Protein AF-A0A2J8J611-F1 (afdb_monomer)

Solvent-accessible surface area (backbone atoms only — not comparable to full-atom values): 15716 Å² total; per-residue (Å²): 138,96,60,72,35,90,84,47,69,46,67,85,49,66,61,42,73,74,18,44,68,50,53,57,66,78,69,62,66,61,62,46,77,41,60,40,97,84,72,41,74,29,91,86,44,71,67,38,53,40,83,78,62,63,63,46,87,79,56,79,92,90,96,75,74,54,65,60,30,52,74,71,78,39,81,65,83,90,67,63,35,33,43,5,37,24,26,71,49,66,72,47,13,46,49,13,20,42,4,12,62,37,46,89,58,24,48,62,42,57,28,30,63,39,39,64,59,42,92,99,46,92,40,6,68,64,32,47,48,50,47,47,54,51,52,47,25,42,52,31,33,28,83,74,31,74,85,34,76,86,64,39,55,72,66,39,47,59,29,59,68,46,56,46,72,34,39,53,48,37,76,74,46,93,53,58,61,39,35,82,53,72,87,52,95,64,51,84,67,84,44,43,40,52,43,85,76,48,58,68,64,60,69,66,58,70,58,84,80,69,66,87,86,43,71,42,69,80,79,78,86,37,66,63,31,48,72,44,84,44,77,57,95,90,34,48,30,38,40,52,47,44,41,94,95,36,43,73,47,70,58,50,64,34,44,53,46,95,89,11,58,77,56,75,84,40,44,35,88

Sequence (269 aa):
YEGYDSTANPTVSNVFSTAAFRFGHATIHPLVRRLDASFQEHPDLPGLWLHQAFFSPWTLLRGGYNEWREFCGLPRLETPADLSTAITSRSVADKILDLYKHPDNVDVWLGGLAENFLPRARTGPLFACLIGKQMKALRDGDWFWWENSHVFTDAQRRELEKHSLSRVICDNTGLTRVPVDAFQVGKFPEDFESCDSIPGVNLEAWRETFPQDDKCGFPESVENGDFVHCEESGRRVLVYSCRHGYELQGREQLTCTQEGWDFQPPLCK

Radius of gyration: 27.31 Å; Cα contacts (8 Å, |Δi|>4): 405; chains: 1; bounding box: 57×52×74 Å

Organism: Pan troglodytes (NCBI:txid9598)

Secondary structure (DSSP, 8-state):
-----TTS--SPPHHHHHTGGGGGGGG--SEE--B-TTSSBPSSSPPEEGGGTTTTTT------THHHHHHTT-PPP-SGGGSBTS-SSHHHHHHHHHHHSSGGGS-HHHHHHHSPPPTT-SS-HHHHHHHHHHHHHHHHT-TT-TTSTTTS-HHHHHHHTT--HHHHHHHHSS-SEEESSTTS---TTTTEEEGGGS----GGGGPPPPPTTSSSPPPPPPTTEEEEEEEETTEEEEEEEEPTT--EES-SEEEEETTEESSPPPEE-

Foldseek 3Di:
DPAADQPFDLDDDPCVVPALVCLVVVVDDQWAADADLQRHGDPVDGIDGVVVVPACCDHDDDDDDQVVCVVVVHHRQDFQCLQQAQAPPVVNVNSGNHYHVHNVSHRNRRNFNRADADVVGPTHPSSCVSVVSNVVSNQNNDNLRPPHPVNADPLQVVLVVLDAVQLVCVVPHPHQWDALHNVDDDDPPPRIDGSVVRDHRDCCSVPDDDPPPALADDADDAVQKDWDWDADPNWIKIAMGGHPPWDWADDRMWIQDSNYTPDHHIHTD

Structure (mmCIF, N/CA/C/O backbone):
data_AF-A0A2J8J611-F1
#
_entry.id   AF-A0A2J8J611-F1
#
loop_
_atom_site.group_PDB
_atom_site.id
_atom_site.type_symbol
_atom_site.label_atom_id
_atom_site.label_alt_id
_atom_site.label_comp_id
_atom_site.label_asym_id
_atom_site.label_entity_id
_atom_site.label_seq_id
_atom_site.pdbx_PDB_ins_code
_atom_site.Cartn_x
_atom_site.Cartn_y
_atom_site.Cartn_z
_atom_site.occupancy
_atom_site.B_iso_or_equiv
_atom_site.auth_seq_id
_atom_site.auth_comp_id
_atom_site.auth_asym_id
_atom_site.auth_atom_id
_atom_site.pdbx_PDB_model_num
ATOM 1 N N . TYR A 1 1 ? 12.256 0.010 11.902 1.00 84.06 1 TYR A N 1
ATOM 2 C CA . TYR A 1 1 ? 11.489 1.247 12.330 1.00 84.06 1 TYR A CA 1
ATOM 3 C C . TYR A 1 1 ? 11.970 1.713 13.710 1.00 84.06 1 TYR A C 1
ATOM 5 O O . TYR A 1 1 ? 11.997 0.944 14.673 1.00 84.06 1 TYR A O 1
ATOM 13 N N . GLU A 1 2 ? 12.530 2.931 13.885 1.00 87.81 2 GLU A N 1
ATOM 14 C CA . GLU A 1 2 ? 13.139 3.424 15.145 1.00 87.81 2 GLU A CA 1
ATOM 15 C C . GLU A 1 2 ? 12.257 4.499 15.781 1.00 87.81 2 GLU A C 1
ATOM 17 O O . GLU A 1 2 ? 12.637 5.092 16.793 1.00 87.81 2 GLU A O 1
ATOM 22 N N . GLY A 1 3 ? 11.010 4.750 15.193 1.00 87.50 3 GLY A N 1
ATOM 23 C CA . GLY A 1 3 ? 10.093 5.725 15.834 1.00 87.50 3 GLY A CA 1
ATOM 24 C C . GLY A 1 3 ? 9.763 6.864 14.860 1.00 87.50 3 GLY A C 1
ATOM 25 O O . GLY A 1 3 ? 10.372 6.996 13.796 1.00 87.50 3 GLY A O 1
ATOM 26 N N . TYR A 1 4 ? 8.647 7.644 15.300 1.00 91.06 4 TYR A N 1
ATOM 27 C CA . TYR A 1 4 ? 8.159 8.749 14.441 1.00 91.06 4 TYR A CA 1
ATOM 28 C C . TYR A 1 4 ? 9.213 9.863 14.376 1.00 91.06 4 TYR A C 1
ATOM 30 O O . TYR A 1 4 ? 9.825 10.225 15.383 1.00 91.06 4 TYR A O 1
ATOM 38 N N . ASP A 1 5 ? 9.445 10.358 13.129 1.00 90.19 5 ASP A N 1
ATOM 39 C CA . ASP A 1 5 ? 10.352 11.505 12.901 1.00 90.19 5 ASP A CA 1
ATOM 40 C C . ASP A 1 5 ? 9.557 12.718 12.390 1.00 90.19 5 ASP A C 1
ATOM 42 O O . ASP A 1 5 ? 9.091 12.744 11.249 1.00 90.19 5 ASP A O 1
ATOM 46 N N . SER A 1 6 ? 9.479 13.750 13.281 1.00 91.00 6 SER A N 1
ATOM 47 C CA . SER A 1 6 ? 8.609 14.900 12.920 1.00 91.00 6 SER A CA 1
ATOM 48 C C . SER A 1 6 ? 9.250 15.751 11.828 1.00 91.00 6 SER A C 1
ATOM 50 O O . SER A 1 6 ? 8.575 16.591 11.228 1.00 91.00 6 SER A O 1
ATOM 52 N N . THR A 1 7 ? 10.528 15.554 11.511 1.00 92.75 7 THR A N 1
ATOM 53 C CA . THR A 1 7 ? 11.193 16.359 10.457 1.00 92.75 7 THR A CA 1
ATOM 54 C C . THR A 1 7 ? 11.085 15.666 9.098 1.00 92.75 7 THR A C 1
ATOM 56 O O . THR A 1 7 ? 11.470 16.245 8.080 1.00 92.75 7 THR A O 1
ATOM 59 N N . ALA A 1 8 ? 10.596 14.443 9.083 1.00 89.62 8 ALA A N 1
ATOM 60 C CA . ALA A 1 8 ? 10.448 13.755 7.780 1.00 89.62 8 ALA A CA 1
ATOM 61 C C . ALA A 1 8 ? 9.287 14.351 6.973 1.00 89.62 8 ALA A C 1
ATOM 63 O O . ALA A 1 8 ? 8.254 14.736 7.525 1.00 89.62 8 ALA A O 1
ATOM 64 N N . ASN A 1 9 ? 9.496 14.561 5.657 1.00 89.25 9 ASN A N 1
ATOM 65 C CA . ASN A 1 9 ? 8.400 15.014 4.770 1.00 89.25 9 ASN A CA 1
ATOM 66 C C . ASN A 1 9 ? 7.684 13.808 4.135 1.00 89.25 9 ASN A C 1
ATOM 68 O O . ASN A 1 9 ? 8.205 13.163 3.224 1.00 89.25 9 ASN A O 1
ATOM 72 N N . PRO A 1 10 ? 6.401 13.596 4.647 1.00 90.56 10 PRO A N 1
ATOM 73 C CA . PRO A 1 10 ? 5.703 12.382 4.181 1.00 90.56 10 PRO A CA 1
ATOM 74 C C . PRO A 1 10 ? 4.907 12.640 2.897 1.00 90.56 10 PRO A C 1
ATOM 76 O O . PRO A 1 10 ? 4.183 11.754 2.437 1.00 90.56 10 PRO A O 1
ATOM 79 N N . THR A 1 11 ? 5.083 13.784 2.361 1.00 92.06 11 THR A N 1
ATOM 80 C CA . THR A 1 11 ? 4.349 14.080 1.113 1.00 92.06 11 THR A CA 1
ATOM 81 C C . THR A 1 11 ? 4.857 13.190 -0.035 1.00 92.06 11 THR A C 1
ATOM 83 O O . THR A 1 11 ? 6.040 12.849 -0.103 1.00 92.06 11 THR A O 1
ATOM 86 N N . VAL A 1 12 ? 3.756 12.695 -0.730 1.00 91.38 12 VAL A N 1
ATOM 87 C CA . VAL A 1 12 ? 4.157 11.857 -1.887 1.00 91.38 12 VAL A CA 1
ATOM 88 C C . VAL A 1 12 ? 4.830 12.743 -2.946 1.00 91.38 12 VAL A C 1
ATOM 90 O O . VAL A 1 12 ? 4.276 13.756 -3.380 1.00 91.38 12 VAL A O 1
ATOM 93 N N . SER A 1 13 ? 6.083 12.244 -3.263 1.00 86.12 13 SER A N 1
ATOM 94 C CA . SER A 1 13 ? 6.797 13.046 -4.278 1.00 86.12 13 SER A CA 1
ATOM 95 C C . SER A 1 13 ? 6.238 12.801 -5.686 1.00 86.12 13 SER A C 1
ATOM 97 O O . SER A 1 13 ? 5.641 11.759 -5.965 1.00 86.12 13 SER A O 1
ATOM 99 N N . ASN A 1 14 ? 6.404 13.770 -6.460 1.00 84.06 14 ASN A N 1
ATOM 100 C CA . ASN A 1 14 ? 5.898 13.659 -7.846 1.00 84.06 14 ASN A CA 1
ATOM 101 C C . ASN A 1 14 ? 6.572 12.500 -8.600 1.00 84.06 14 ASN A C 1
ATOM 103 O O . ASN A 1 14 ? 5.896 11.765 -9.322 1.00 84.06 14 ASN A O 1
ATOM 107 N N . VAL A 1 15 ? 7.813 12.272 -8.371 1.00 70.94 15 VAL A N 1
ATOM 108 C CA . VAL A 1 15 ? 8.538 11.234 -9.137 1.00 70.94 15 VAL A CA 1
ATOM 109 C C . VAL A 1 15 ? 8.095 9.837 -8.675 1.00 70.94 15 VAL A C 1
ATOM 111 O O . VAL A 1 15 ? 8.053 8.907 -9.484 1.00 70.94 15 VAL A O 1
ATOM 114 N N . PHE A 1 16 ? 7.664 9.885 -7.407 1.00 83.56 16 PHE A N 1
ATOM 115 C CA . PHE A 1 16 ? 7.131 8.594 -6.917 1.00 83.56 16 PHE A CA 1
ATOM 116 C C . PHE A 1 16 ? 5.785 8.285 -7.582 1.00 83.56 16 PHE A C 1
ATOM 118 O O . PHE A 1 16 ? 5.588 7.173 -8.077 1.00 83.56 16 PHE A O 1
ATOM 125 N N . SER A 1 17 ? 4.818 9.195 -7.663 1.00 85.31 17 SER A N 1
ATOM 126 C CA . SER A 1 17 ? 3.449 8.907 -8.155 1.00 85.31 17 SER A CA 1
ATOM 127 C C . SER A 1 17 ? 3.420 8.855 -9.683 1.00 85.31 17 SER A C 1
ATOM 129 O O . SER A 1 17 ? 2.608 8.124 -10.254 1.00 85.31 17 SER A O 1
ATOM 131 N N . THR A 1 18 ? 4.342 9.514 -10.370 1.00 75.94 18 THR A N 1
ATOM 132 C CA . THR A 1 18 ? 4.141 9.646 -11.835 1.00 75.94 18 THR A CA 1
ATOM 133 C C . THR A 1 18 ? 5.092 8.696 -12.570 1.00 75.94 18 THR A C 1
ATOM 135 O O . THR A 1 18 ? 4.931 8.474 -13.772 1.00 75.94 18 THR A O 1
ATOM 138 N N . ALA A 1 19 ? 6.039 8.102 -11.768 1.00 76.56 19 ALA A N 1
ATOM 139 C CA . ALA A 1 19 ? 6.994 7.298 -12.568 1.00 76.56 19 ALA A CA 1
ATOM 140 C C . ALA A 1 19 ? 7.349 6.022 -11.798 1.00 76.56 19 ALA A C 1
ATOM 142 O O . ALA A 1 19 ? 6.984 4.925 -12.228 1.00 76.56 19 ALA A O 1
ATOM 143 N N . ALA A 1 20 ? 7.938 6.209 -10.608 1.00 76.81 20 ALA A N 1
ATOM 144 C CA . ALA A 1 20 ? 8.537 5.038 -9.937 1.00 76.81 20 ALA A CA 1
ATOM 145 C C . ALA A 1 20 ? 7.483 3.982 -9.603 1.00 76.81 20 ALA A C 1
ATOM 147 O O . ALA A 1 20 ? 7.693 2.798 -9.877 1.00 76.81 20 ALA A O 1
ATOM 148 N N . PHE A 1 21 ? 6.336 4.392 -9.083 1.00 87.56 21 PHE A N 1
ATOM 149 C CA . PHE A 1 21 ? 5.361 3.371 -8.633 1.00 87.56 21 PHE A CA 1
ATOM 150 C C . PHE A 1 21 ? 4.530 2.871 -9.819 1.00 87.56 21 PHE A C 1
ATOM 152 O O . PHE A 1 21 ? 3.725 1.951 -9.662 1.00 87.56 21 PHE A O 1
ATOM 159 N N . ARG A 1 22 ? 4.782 3.416 -10.990 1.00 84.62 22 ARG A N 1
ATOM 160 C CA . ARG A 1 22 ? 4.100 2.853 -12.184 1.00 84.62 22 ARG A CA 1
ATOM 161 C C . ARG A 1 22 ? 4.895 1.686 -12.774 1.00 84.62 22 ARG A C 1
ATOM 163 O O . ARG A 1 22 ? 4.597 1.230 -13.880 1.00 84.62 22 ARG A O 1
ATOM 170 N N . PHE A 1 23 ? 6.021 1.303 -12.041 1.00 82.88 23 PHE A N 1
ATOM 171 C CA . PHE A 1 23 ? 6.727 0.098 -12.521 1.00 82.88 23 PHE A CA 1
ATOM 172 C C . PHE A 1 23 ? 5.771 -1.094 -12.633 1.00 82.88 23 PHE A C 1
ATOM 174 O O . PHE A 1 23 ? 6.029 -2.021 -13.403 1.00 82.88 23 PHE A O 1
ATOM 181 N N . GLY A 1 24 ? 4.714 -1.032 -11.872 1.00 82.69 24 GLY A N 1
ATOM 182 C CA . GLY A 1 24 ? 3.665 -2.076 -11.927 1.00 82.69 24 GLY A CA 1
ATOM 183 C C . GLY A 1 24 ? 3.152 -2.306 -13.354 1.00 82.69 24 GLY A C 1
ATOM 184 O O . GLY A 1 24 ? 2.735 -3.419 -13.681 1.00 82.69 24 GLY A O 1
ATOM 185 N N . HIS A 1 25 ? 3.188 -1.318 -14.189 1.00 80.31 25 HIS A N 1
ATOM 186 C CA . HIS A 1 25 ? 2.676 -1.510 -15.565 1.00 80.31 25 HIS A CA 1
ATOM 187 C C . HIS A 1 25 ? 3.499 -2.550 -16.334 1.00 80.31 25 HIS A C 1
ATOM 189 O O . HIS A 1 25 ? 2.956 -3.244 -17.197 1.00 80.31 25 HIS A O 1
ATOM 195 N N . ALA A 1 26 ? 4.751 -2.690 -15.938 1.00 80.44 26 ALA A N 1
ATOM 196 C CA . ALA A 1 26 ? 5.577 -3.698 -16.644 1.00 80.44 26 ALA A CA 1
ATOM 197 C C . ALA A 1 26 ? 5.329 -5.105 -16.093 1.00 80.44 26 ALA A C 1
ATOM 199 O O . ALA A 1 26 ? 5.851 -6.081 -16.637 1.00 80.44 26 ALA A O 1
ATOM 200 N N . THR A 1 27 ? 4.633 -5.161 -15.049 1.00 82.88 27 THR A N 1
ATOM 201 C CA . THR A 1 27 ? 4.404 -6.501 -14.454 1.00 82.88 27 THR A CA 1
ATOM 202 C C . THR A 1 27 ? 3.012 -7.017 -14.817 1.00 82.88 27 THR A C 1
ATOM 204 O O . THR A 1 27 ? 2.632 -8.113 -14.399 1.00 82.88 27 THR A O 1
ATOM 207 N N . ILE A 1 28 ? 2.286 -6.291 -15.666 1.00 79.50 28 ILE A N 1
ATOM 208 C CA . ILE A 1 28 ? 0.894 -6.691 -15.963 1.00 79.50 28 ILE A CA 1
ATOM 209 C C . ILE A 1 28 ? 0.916 -7.758 -17.066 1.00 79.50 28 ILE A C 1
ATOM 211 O O . ILE A 1 28 ? 1.559 -7.594 -18.106 1.00 79.50 28 ILE A O 1
ATOM 215 N N . HIS A 1 29 ? 0.277 -8.871 -16.812 1.00 79.12 29 HIS A N 1
ATOM 216 C CA . HIS A 1 29 ? 0.134 -9.930 -17.829 1.00 79.12 29 HIS A CA 1
ATOM 217 C C . HIS A 1 29 ? -1.016 -9.598 -18.797 1.00 79.12 29 HIS A C 1
ATOM 219 O O . HIS A 1 29 ? -2.000 -8.956 -18.422 1.00 79.12 29 HIS A O 1
ATOM 225 N N . PRO A 1 30 ? -0.806 -9.943 -20.087 1.00 76.88 30 PRO A N 1
ATOM 226 C CA . PRO A 1 30 ? -1.755 -9.537 -21.140 1.00 76.88 30 PRO A CA 1
ATOM 227 C C . PRO A 1 30 ? -3.056 -10.352 -21.075 1.00 76.88 30 PRO A C 1
ATOM 229 O O . PRO A 1 30 ? -4.056 -9.949 -21.674 1.00 76.88 30 PRO A O 1
ATOM 232 N N . LEU A 1 31 ? -3.005 -11.473 -20.223 1.00 76.94 31 LEU A N 1
ATOM 233 C CA . LEU A 1 31 ? -4.199 -12.338 -20.172 1.00 76.94 31 LEU A CA 1
ATOM 234 C C . LEU A 1 31 ? -4.682 -12.429 -18.719 1.00 76.94 31 LEU A C 1
ATOM 236 O O . LEU A 1 31 ? -3.903 -12.705 -17.803 1.00 76.94 31 LEU A O 1
ATOM 240 N N . VAL A 1 32 ? -5.903 -12.114 -18.515 1.00 71.69 32 VAL A N 1
ATOM 241 C CA . VAL A 1 32 ? -6.531 -12.314 -17.188 1.00 71.69 32 VAL A CA 1
ATOM 242 C C . VAL A 1 32 ? -7.289 -13.651 -17.175 1.00 71.69 32 VAL A C 1
ATOM 244 O O . VAL A 1 32 ? -8.257 -13.848 -17.913 1.00 71.69 32 VAL A O 1
ATOM 247 N N . ARG A 1 33 ? -6.788 -14.493 -16.254 1.00 74.06 33 ARG A N 1
ATOM 248 C CA . ARG A 1 33 ? -7.434 -15.827 -16.221 1.00 74.06 33 ARG A CA 1
ATOM 249 C C . ARG A 1 33 ? -8.572 -15.825 -15.192 1.00 74.06 33 ARG A C 1
ATOM 251 O O . ARG A 1 33 ? -8.460 -15.237 -14.114 1.00 74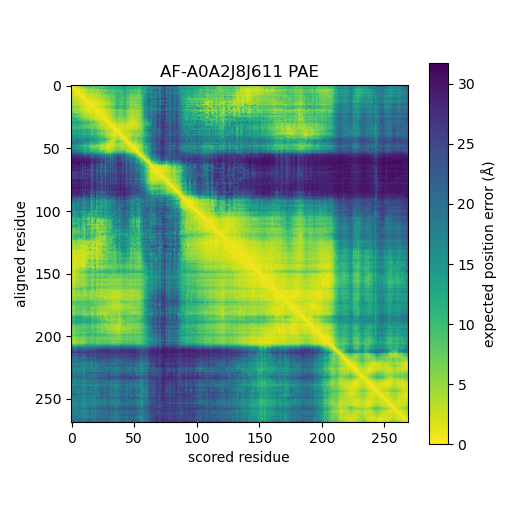.06 33 ARG A O 1
ATOM 258 N N . ARG A 1 34 ? -9.604 -16.524 -15.559 1.00 67.88 34 ARG A N 1
ATOM 259 C CA . ARG A 1 34 ? -10.742 -16.666 -14.626 1.00 67.88 34 ARG A CA 1
ATOM 260 C C . ARG A 1 34 ? -10.903 -18.144 -14.243 1.00 67.88 34 ARG A C 1
ATOM 262 O O . ARG A 1 34 ? -11.024 -19.019 -15.103 1.00 67.88 34 ARG A O 1
ATOM 269 N N . LEU A 1 35 ? -10.767 -18.250 -12.950 1.00 71.75 35 LEU A N 1
ATOM 270 C CA . LEU A 1 35 ? -10.703 -19.658 -12.493 1.00 71.75 35 LEU A CA 1
ATOM 271 C C . LEU A 1 35 ? -11.929 -19.971 -11.636 1.00 71.75 35 LEU A C 1
ATOM 273 O O . LEU A 1 35 ? -12.568 -19.070 -11.087 1.00 71.75 35 LEU A O 1
ATOM 277 N N . ASP A 1 36 ? -12.313 -21.289 -11.646 1.00 67.62 36 ASP A N 1
ATOM 278 C CA . ASP A 1 36 ? -13.465 -21.707 -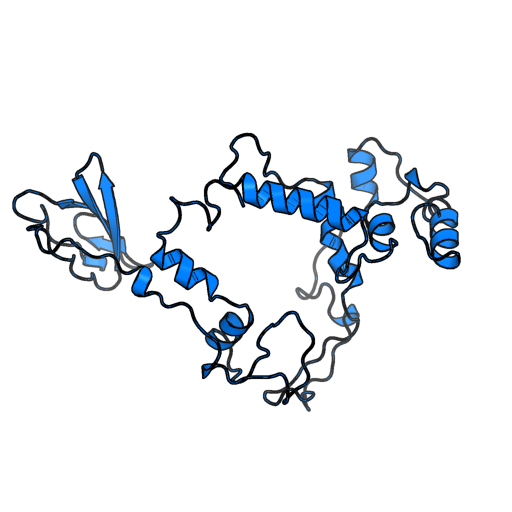10.815 1.00 67.62 36 ASP A CA 1
ATOM 279 C C . ASP A 1 36 ? -12.965 -22.087 -9.415 1.00 67.62 36 ASP A C 1
ATOM 281 O O . ASP A 1 36 ? -11.823 -21.796 -9.051 1.00 67.62 36 ASP A O 1
ATOM 285 N N . ALA A 1 37 ? -13.786 -22.602 -8.584 1.00 68.75 37 ALA A N 1
ATOM 286 C CA . ALA A 1 37 ? -13.504 -22.826 -7.149 1.00 68.75 37 ALA A CA 1
ATOM 287 C C . ALA A 1 37 ? -12.418 -23.895 -6.956 1.00 68.75 37 ALA A C 1
ATOM 289 O O . ALA A 1 37 ? -11.812 -23.970 -5.884 1.00 68.75 37 ALA A O 1
ATOM 290 N N . SER A 1 38 ? -12.175 -24.646 -8.022 1.00 74.88 38 SER A N 1
ATOM 291 C CA . SER A 1 38 ? -11.081 -25.646 -7.915 1.00 74.88 38 SER A CA 1
ATOM 292 C C . SER A 1 38 ? -9.803 -25.137 -8.586 1.00 74.88 38 SER A C 1
ATOM 294 O O . SER A 1 38 ? -8.888 -25.920 -8.850 1.00 74.88 38 SER A O 1
ATOM 296 N N . PHE A 1 39 ? -9.783 -23.822 -8.899 1.00 78.19 39 PHE A N 1
ATOM 297 C CA . PHE A 1 39 ? -8.627 -23.106 -9.468 1.00 78.19 39 PHE A CA 1
ATOM 298 C C . PHE A 1 39 ? -8.262 -23.654 -10.853 1.00 78.19 39 PHE A C 1
ATOM 300 O O . PHE A 1 39 ? -7.084 -23.713 -11.213 1.00 78.19 39 PHE A O 1
ATOM 307 N N . GLN A 1 40 ? -9.346 -24.223 -11.546 1.00 77.25 40 GLN A N 1
ATOM 308 C CA . GLN A 1 40 ? -9.197 -24.558 -12.979 1.00 77.25 40 GLN A CA 1
ATOM 309 C C . GLN A 1 40 ? -9.896 -23.499 -13.838 1.00 77.25 40 GLN A C 1
ATOM 311 O O . GLN A 1 40 ? -10.739 -22.740 -13.355 1.00 77.25 40 GLN A O 1
ATOM 316 N N . GLU A 1 41 ? -9.507 -23.418 -15.105 1.00 72.75 41 GLU A N 1
ATOM 317 C CA . GLU A 1 41 ? -10.172 -22.421 -15.984 1.00 72.75 41 GLU A CA 1
ATOM 318 C C . GLU A 1 41 ? -11.687 -22.662 -16.034 1.00 72.75 41 GLU A C 1
ATOM 320 O O . GLU A 1 41 ? -12.152 -23.801 -16.098 1.00 72.75 41 GLU A O 1
ATOM 325 N N . HIS A 1 42 ? -12.315 -21.546 -15.782 1.00 64.88 42 HIS A N 1
ATOM 326 C CA . HIS A 1 42 ? -13.786 -21.651 -15.744 1.00 64.88 42 HIS A CA 1
ATOM 327 C C . HIS A 1 42 ? -14.322 -22.070 -17.121 1.00 64.88 42 HIS A C 1
ATOM 329 O O . HIS A 1 42 ? -13.906 -21.544 -18.155 1.00 64.88 42 HIS A O 1
ATOM 335 N N . PRO A 1 43 ? -15.157 -23.060 -17.226 1.00 69.12 43 PRO A N 1
ATOM 336 C CA . PRO A 1 43 ? -15.609 -23.647 -18.499 1.00 69.12 43 PRO A CA 1
ATOM 337 C C . PRO A 1 43 ? -16.448 -22.655 -19.318 1.00 69.12 43 PRO A C 1
ATOM 339 O O . PRO A 1 43 ? -16.380 -22.676 -20.549 1.00 69.12 43 PRO A O 1
ATOM 342 N N . ASP A 1 44 ? -17.081 -21.656 -18.611 1.00 62.12 44 ASP A N 1
ATOM 343 C CA . ASP A 1 44 ? -18.002 -20.763 -19.356 1.00 62.12 44 ASP A CA 1
ATOM 344 C C . ASP A 1 44 ? -17.457 -19.333 -19.401 1.00 62.12 44 ASP A C 1
ATOM 346 O O . ASP A 1 44 ? -18.019 -18.483 -20.095 1.00 62.12 44 ASP A O 1
ATOM 350 N N . LEU A 1 45 ? -16.328 -19.109 -18.743 1.00 57.19 45 LEU A N 1
ATOM 351 C CA . LEU A 1 45 ? -15.742 -17.754 -18.777 1.00 57.19 45 LEU A CA 1
ATOM 352 C C . LEU A 1 45 ? -14.276 -17.860 -19.214 1.00 57.19 45 LEU A C 1
ATOM 354 O O . LEU A 1 45 ? -13.389 -18.146 -18.408 1.00 57.19 45 LEU A O 1
ATOM 358 N N . PRO A 1 46 ? -14.066 -17.679 -20.548 1.00 64.25 46 PRO A N 1
ATOM 359 C CA . PRO A 1 46 ? -12.682 -17.824 -21.031 1.00 64.25 46 PRO A CA 1
ATOM 360 C C . PRO A 1 46 ? -11.795 -16.656 -20.575 1.00 64.25 46 PRO A C 1
ATOM 362 O O . PRO A 1 46 ? -12.292 -15.636 -20.091 1.00 64.25 46 PRO A O 1
ATOM 365 N N . GLY A 1 47 ? -10.488 -16.929 -20.587 1.00 63.12 47 GLY A N 1
ATOM 366 C CA . GLY A 1 47 ? -9.488 -15.886 -20.270 1.00 63.12 47 GLY A CA 1
ATOM 367 C C . GLY A 1 47 ? -9.670 -14.629 -21.137 1.00 63.12 47 GLY A C 1
ATOM 368 O O . GLY A 1 47 ? -10.145 -14.702 -22.273 1.00 63.12 47 GLY A O 1
ATOM 369 N N . LEU A 1 48 ? -9.553 -13.543 -20.417 1.00 62.09 48 LEU A N 1
ATOM 370 C CA . LEU A 1 48 ? -9.760 -12.248 -21.105 1.00 62.09 48 LEU A CA 1
ATOM 371 C C . LEU A 1 48 ? -8.410 -11.597 -21.425 1.00 62.09 48 LEU A C 1
ATOM 373 O O . LEU A 1 48 ? -7.513 -11.533 -20.581 1.00 62.09 48 LEU A O 1
ATOM 377 N N . TRP A 1 49 ? -8.391 -11.132 -22.754 1.00 69.56 49 TRP A N 1
ATOM 378 C CA . TRP A 1 49 ? -7.177 -10.349 -23.082 1.00 69.56 49 TRP A CA 1
ATOM 379 C C . TRP A 1 49 ? -7.298 -8.929 -22.505 1.00 69.56 49 TRP A C 1
ATOM 381 O O . TRP A 1 49 ? -8.336 -8.274 -22.627 1.00 69.56 49 TRP A O 1
ATOM 391 N N . LEU A 1 50 ? -6.227 -8.526 -21.798 1.00 63.25 50 LEU A N 1
ATOM 392 C CA . LEU A 1 50 ? -6.265 -7.304 -20.977 1.00 63.25 50 LEU A CA 1
ATOM 393 C C . LEU A 1 50 ? -6.561 -6.083 -21.857 1.00 63.25 50 LEU A C 1
ATOM 395 O O . LEU A 1 50 ? -7.295 -5.187 -21.434 1.00 63.25 50 LEU A O 1
ATOM 399 N N . HIS A 1 51 ? -6.102 -6.057 -23.101 1.00 66.88 51 HIS A N 1
ATOM 400 C CA . HIS A 1 51 ? -6.358 -4.898 -23.987 1.00 66.88 51 HIS A CA 1
ATOM 401 C C . HIS A 1 51 ? -7.851 -4.752 -24.294 1.00 66.88 51 HIS A C 1
ATOM 403 O O . HIS A 1 51 ? -8.306 -3.648 -24.603 1.00 66.88 51 HIS A O 1
ATOM 409 N N . GLN A 1 52 ? -8.479 -5.864 -24.100 1.00 56.31 52 GLN A N 1
ATOM 410 C CA . GLN A 1 52 ? -9.934 -5.814 -24.393 1.00 56.31 52 GLN A CA 1
ATOM 411 C C . GLN A 1 52 ? -10.724 -5.439 -23.139 1.00 56.31 52 GLN A C 1
ATOM 413 O O . GLN A 1 52 ? -11.928 -5.192 -23.223 1.00 56.31 52 GLN A O 1
ATOM 418 N N . ALA A 1 53 ? -9.905 -5.256 -22.041 1.00 57.44 53 ALA A N 1
ATOM 419 C CA . ALA A 1 53 ? -10.583 -5.067 -20.737 1.00 57.44 53 ALA A CA 1
ATOM 420 C C . ALA A 1 53 ? -10.293 -3.655 -20.217 1.00 57.44 53 ALA A C 1
ATOM 422 O O . ALA A 1 53 ? -10.897 -3.225 -19.232 1.00 57.44 53 ALA A O 1
ATOM 423 N N . PHE A 1 54 ? -9.377 -2.797 -21.146 1.00 48.22 54 PHE A N 1
ATOM 424 C CA . PHE A 1 54 ? -8.956 -1.470 -20.664 1.00 48.22 54 PHE A CA 1
ATOM 425 C C . PHE A 1 54 ? -10.058 -0.448 -20.968 1.00 48.22 54 PHE A C 1
ATOM 427 O O . PHE A 1 54 ? -10.731 -0.521 -21.998 1.00 48.22 54 PHE A O 1
ATOM 434 N N . PHE A 1 55 ? -10.537 0.478 -19.867 1.00 46.09 55 PHE A N 1
ATOM 435 C CA . PHE A 1 55 ? -11.384 1.684 -19.995 1.00 46.09 55 PHE A CA 1
ATOM 436 C C . PHE A 1 55 ? -12.787 1.311 -20.480 1.00 46.09 55 PHE A C 1
ATOM 438 O O . PHE A 1 55 ? -13.414 2.065 -21.227 1.00 46.09 55 PHE A O 1
ATOM 445 N N . SER A 1 56 ? -13.309 0.275 -20.264 1.00 47.69 56 SER A N 1
ATOM 446 C CA . SER A 1 56 ? -14.724 -0.013 -19.984 1.00 47.69 56 SER A CA 1
ATOM 447 C C . SER A 1 56 ? -15.091 0.456 -18.559 1.00 47.69 56 SER A C 1
ATOM 449 O O . SER A 1 56 ? -14.542 -0.029 -17.567 1.00 47.69 56 SER A O 1
ATOM 451 N N . PRO A 1 57 ? -15.333 1.989 -18.156 1.00 55.75 57 PRO A N 1
ATOM 452 C CA . PRO A 1 57 ? -15.755 1.632 -16.786 1.00 55.75 57 PRO A CA 1
ATOM 453 C C . PRO A 1 57 ? -16.924 0.635 -16.798 1.00 55.75 57 PRO A C 1
ATOM 455 O O . PRO A 1 57 ? -17.074 -0.133 -15.844 1.00 55.75 57 PRO A O 1
ATOM 458 N N . TRP A 1 58 ? -17.146 0.154 -18.298 1.00 38.88 58 TRP A N 1
ATOM 459 C CA . TRP A 1 58 ? -17.407 0.720 -19.652 1.00 38.88 58 TRP A CA 1
ATOM 460 C C . TRP A 1 58 ? -17.277 2.247 -19.641 1.00 38.88 58 TRP A C 1
ATOM 462 O O . TRP A 1 58 ? -17.823 2.930 -18.772 1.00 38.88 58 TRP A O 1
ATOM 472 N N . THR A 1 59 ? -16.151 2.983 -20.010 1.00 46.19 59 THR A N 1
ATOM 473 C CA . THR A 1 59 ? -15.365 3.835 -20.912 1.00 46.19 59 THR A CA 1
ATOM 474 C C . THR A 1 59 ? -15.247 5.257 -20.370 1.00 46.19 59 THR A C 1
ATOM 476 O O . THR A 1 59 ? -16.247 5.916 -20.076 1.00 46.19 59 THR A O 1
ATOM 479 N N . LEU A 1 60 ? -14.132 5.937 -19.791 1.00 30.38 60 LEU A N 1
ATOM 480 C CA . LEU A 1 60 ? -13.969 7.404 -19.817 1.00 30.38 60 LEU A CA 1
ATOM 481 C C . LEU A 1 60 ? -12.572 7.762 -19.299 1.00 30.38 60 LEU A C 1
ATOM 483 O O . LEU A 1 60 ? -12.142 7.293 -18.243 1.00 30.38 60 LEU A O 1
ATOM 487 N N . LEU A 1 61 ? -11.626 8.328 -20.128 1.00 32.22 61 LEU A N 1
ATOM 488 C CA . LEU A 1 61 ? -11.252 9.749 -20.318 1.00 32.22 61 LEU A CA 1
ATOM 489 C C . LEU A 1 61 ? -9.795 9.958 -19.897 1.00 32.22 61 LEU A C 1
ATOM 491 O O . LEU A 1 61 ? -9.416 9.705 -18.751 1.00 32.22 61 LEU A O 1
ATOM 495 N N . ARG A 1 62 ? -8.865 10.134 -20.845 1.00 33.22 62 ARG A N 1
ATOM 496 C CA . ARG A 1 62 ? -7.736 10.734 -21.577 1.00 33.22 62 ARG A CA 1
ATOM 497 C C . ARG A 1 62 ? -7.124 11.902 -20.801 1.00 33.22 62 ARG A C 1
ATOM 499 O O . ARG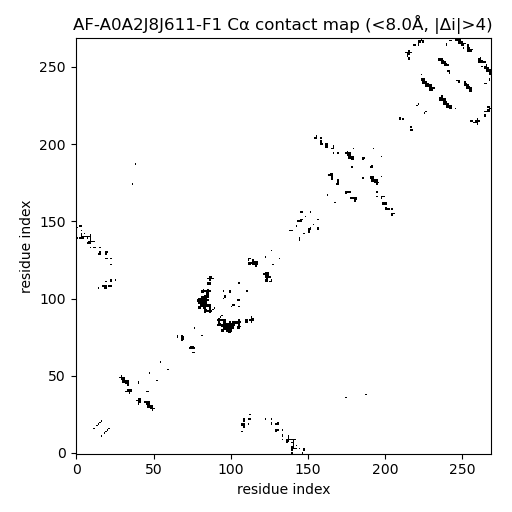 A 1 62 ? -7.831 12.773 -20.290 1.00 33.22 62 ARG A O 1
ATOM 506 N N . GLY A 1 63 ? -5.640 11.831 -20.607 1.00 34.00 63 GLY A N 1
ATOM 507 C CA . GLY A 1 63 ? -4.745 12.926 -21.082 1.00 34.00 63 GLY A CA 1
ATOM 508 C C . GLY A 1 63 ? -3.288 12.612 -20.723 1.00 34.00 63 GLY A C 1
ATOM 509 O O . GLY A 1 63 ? -3.006 11.926 -19.738 1.00 34.00 63 GLY A O 1
ATOM 510 N N . GLY A 1 64 ? -2.212 12.790 -21.562 1.00 38.62 64 GLY A N 1
ATOM 511 C CA . GLY A 1 64 ? -0.909 12.450 -22.170 1.00 38.62 64 GLY A CA 1
ATOM 512 C C . GLY A 1 64 ? 0.170 13.454 -21.734 1.00 38.62 64 GLY A C 1
ATOM 513 O O . GLY A 1 64 ? -0.128 14.578 -21.325 1.00 38.62 64 GLY A O 1
ATOM 514 N N . TYR A 1 65 ? 1.311 13.171 -21.431 1.00 41.25 65 TYR A N 1
ATOM 515 C CA . TYR A 1 65 ? 2.769 13.110 -21.247 1.00 41.25 65 TYR A CA 1
ATOM 516 C C . TYR A 1 65 ? 3.447 14.394 -21.732 1.00 41.25 65 TYR A C 1
ATOM 518 O O . TYR A 1 65 ? 4.289 14.946 -21.020 1.00 41.25 65 TYR A O 1
ATOM 526 N N . ASN A 1 66 ? 3.080 15.346 -22.546 1.00 39.53 66 ASN A N 1
ATOM 527 C CA . ASN A 1 66 ? 3.782 16.587 -22.955 1.00 39.53 66 ASN A CA 1
ATOM 528 C C . ASN A 1 66 ? 3.295 17.790 -22.140 1.00 39.53 66 ASN A C 1
ATOM 530 O O . ASN A 1 66 ? 4.026 18.771 -21.997 1.00 39.53 66 ASN A O 1
ATOM 534 N N . GLU A 1 67 ? 2.194 17.493 -21.392 1.00 41.38 67 GLU A N 1
ATOM 535 C CA . GLU A 1 67 ? 1.618 18.554 -20.531 1.00 41.38 67 GLU A CA 1
ATOM 536 C C . GLU A 1 67 ? 2.381 18.642 -19.205 1.00 41.38 67 GLU A C 1
ATOM 538 O O . GLU A 1 67 ? 2.592 19.743 -18.693 1.00 41.38 67 GLU A O 1
ATOM 543 N N . TRP A 1 68 ? 3.177 17.590 -18.866 1.00 42.81 68 TRP A N 1
ATOM 544 C CA . TRP A 1 68 ? 3.930 17.539 -17.597 1.00 42.81 68 TRP A CA 1
ATOM 545 C C . TRP A 1 68 ? 5.415 17.837 -17.848 1.00 42.81 68 TRP A C 1
ATOM 547 O O . TRP A 1 68 ? 6.085 18.395 -16.976 1.00 42.81 68 TRP A O 1
ATOM 557 N N . ARG A 1 69 ? 5.965 17.967 -19.036 1.00 48.84 69 ARG A N 1
ATOM 558 C CA . ARG A 1 69 ? 7.326 18.379 -19.446 1.00 48.84 69 ARG A CA 1
ATOM 559 C C . ARG A 1 69 ? 7.412 19.901 -19.600 1.00 48.84 69 ARG A C 1
ATOM 561 O O . ARG A 1 69 ? 8.401 20.504 -19.177 1.00 48.84 69 ARG A O 1
ATOM 568 N N . GLU A 1 70 ? 6.189 20.330 -19.816 1.00 41.38 70 GLU A N 1
ATOM 569 C CA . GLU A 1 70 ? 6.121 21.808 -19.930 1.00 41.38 70 GLU A CA 1
ATOM 570 C C . GLU A 1 70 ? 5.884 22.444 -18.557 1.00 41.38 70 GLU A C 1
ATOM 572 O O . GLU A 1 70 ? 6.426 23.515 -18.278 1.00 41.38 70 GLU A O 1
ATOM 577 N N . PHE A 1 71 ? 5.313 21.710 -17.619 1.00 41.16 71 PHE A N 1
ATOM 578 C CA . PHE A 1 71 ? 5.069 22.138 -16.226 1.00 41.16 71 PHE A CA 1
ATOM 579 C C . PHE A 1 71 ? 6.367 22.087 -15.413 1.00 41.16 71 PHE A C 1
ATOM 581 O O . PHE A 1 71 ? 6.589 22.952 -14.563 1.00 41.16 71 PHE A O 1
ATOM 588 N N . CYS A 1 72 ? 7.451 21.326 -15.857 1.00 37.38 72 CYS A N 1
ATOM 589 C CA . CYS A 1 72 ? 8.708 21.152 -15.096 1.00 37.38 72 CYS A CA 1
ATOM 590 C C . CYS A 1 72 ? 9.857 21.862 -15.816 1.00 37.38 72 CYS A C 1
ATOM 592 O O . CYS A 1 72 ? 11.019 21.692 -15.442 1.00 37.38 72 CYS A O 1
ATOM 594 N N . GLY A 1 73 ? 9.437 22.741 -16.676 1.00 38.84 73 GLY A N 1
ATOM 595 C CA . GLY A 1 73 ? 10.385 23.676 -17.327 1.00 38.84 73 GLY A CA 1
ATOM 596 C C . GLY A 1 73 ? 11.309 22.965 -18.320 1.00 38.84 73 GLY A C 1
ATOM 597 O O . GLY A 1 73 ? 12.382 23.487 -18.629 1.00 38.84 73 GLY A O 1
ATOM 598 N N . LEU A 1 74 ? 10.809 21.730 -18.782 1.00 43.44 74 LEU A N 1
ATOM 599 C CA . LEU A 1 74 ? 11.574 20.956 -19.781 1.00 43.44 74 LEU A CA 1
ATOM 600 C C . LEU A 1 74 ? 10.849 20.967 -21.133 1.00 43.44 74 LEU A C 1
ATOM 602 O O . LEU A 1 74 ? 9.634 21.168 -21.200 1.00 43.44 74 LEU A O 1
ATOM 606 N N . PRO A 1 75 ? 11.617 20.946 -22.251 1.00 42.97 75 PRO A N 1
ATOM 607 C CA . PRO A 1 75 ? 11.020 21.105 -23.587 1.00 42.97 75 PRO A CA 1
ATOM 608 C C . PRO A 1 75 ? 10.299 19.825 -24.043 1.00 42.97 75 PRO A C 1
ATOM 610 O O . PRO A 1 75 ? 10.705 18.711 -23.701 1.00 42.97 75 PRO A O 1
ATOM 613 N N . ARG A 1 76 ? 9.100 20.004 -24.538 1.00 49.81 76 ARG A N 1
ATOM 614 C CA . ARG A 1 76 ? 8.199 18.962 -25.072 1.00 49.81 76 ARG A CA 1
ATOM 615 C C . ARG A 1 76 ? 8.922 18.094 -26.115 1.00 49.81 76 ARG A C 1
ATOM 617 O O . ARG A 1 76 ? 9.703 18.592 -26.929 1.00 49.81 76 ARG A O 1
ATOM 624 N N . LEU A 1 77 ? 8.790 16.805 -25.803 1.00 50.88 77 LEU A N 1
ATOM 625 C CA . LEU A 1 77 ? 9.535 15.878 -26.685 1.00 50.88 77 LEU A CA 1
ATOM 626 C C . LEU A 1 77 ? 8.640 15.436 -27.844 1.00 50.88 77 LEU A C 1
ATOM 628 O O . LEU A 1 77 ? 7.503 15.003 -27.647 1.00 50.88 77 LEU A O 1
ATOM 632 N N . GLU A 1 78 ? 8.954 15.463 -29.209 1.00 48.59 78 GLU A N 1
ATOM 633 C CA . GLU A 1 78 ? 8.102 15.458 -30.421 1.00 48.59 78 GLU A CA 1
ATOM 634 C C . GLU A 1 78 ? 8.583 14.378 -31.392 1.00 48.59 78 GLU A C 1
ATOM 636 O O . GLU A 1 78 ? 7.783 13.855 -32.169 1.00 48.59 78 GLU A O 1
ATOM 641 N N . THR A 1 79 ? 9.911 13.353 -30.920 1.00 46.62 79 THR A N 1
ATOM 642 C CA . THR A 1 79 ? 10.302 12.432 -32.007 1.00 46.62 79 THR A CA 1
ATOM 643 C C . THR A 1 79 ? 11.037 11.224 -31.408 1.00 46.62 79 THR A C 1
ATOM 645 O O . THR A 1 79 ? 11.542 11.284 -30.285 1.00 46.62 79 THR A O 1
ATOM 648 N N . PRO A 1 80 ? 11.193 10.083 -31.970 1.00 42.41 80 PRO A N 1
ATOM 649 C CA . PRO A 1 80 ? 11.638 8.721 -31.698 1.00 42.41 80 PRO A CA 1
ATOM 650 C C . PRO A 1 80 ? 13.139 8.608 -31.478 1.00 42.41 80 PRO A C 1
ATOM 652 O O . PRO A 1 80 ? 13.589 7.761 -30.703 1.00 42.41 80 PRO A O 1
ATOM 655 N N . ALA A 1 81 ? 14.023 9.440 -31.647 1.00 44.84 81 ALA A N 1
ATOM 656 C CA . ALA A 1 81 ? 15.524 9.524 -31.551 1.00 44.84 81 ALA A CA 1
ATOM 657 C C . ALA A 1 81 ? 15.927 10.125 -30.218 1.00 44.84 81 ALA A C 1
ATOM 659 O O . ALA A 1 81 ? 16.972 9.758 -29.675 1.00 44.84 81 ALA A O 1
ATOM 660 N N . ASP A 1 82 ? 14.971 10.697 -29.326 1.00 46.69 82 ASP A N 1
ATOM 661 C CA . ASP A 1 82 ? 15.081 11.302 -27.992 1.00 46.69 82 ASP A CA 1
ATOM 662 C C . ASP A 1 82 ? 14.776 10.271 -26.883 1.00 46.69 82 ASP A C 1
ATOM 664 O O . ASP A 1 82 ? 15.344 10.352 -25.792 1.00 46.69 82 ASP A O 1
ATOM 668 N N . LEU A 1 83 ? 14.234 9.109 -27.274 1.00 44.50 83 LEU A N 1
ATOM 669 C CA . LEU A 1 83 ? 13.720 7.997 -26.473 1.00 44.50 83 LEU A CA 1
ATOM 670 C C . LEU A 1 83 ? 14.784 6.880 -26.313 1.00 44.50 83 LEU A C 1
ATOM 672 O O . LEU A 1 83 ? 14.816 6.198 -25.285 1.00 44.50 83 LEU A O 1
ATOM 676 N N . SER A 1 84 ? 16.017 6.708 -26.843 1.00 44.72 84 SER A N 1
ATOM 677 C CA . SER A 1 84 ? 16.990 5.617 -27.014 1.00 44.72 84 SER A CA 1
ATOM 678 C C . SER A 1 84 ? 18.240 5.906 -26.229 1.00 44.72 84 SER A C 1
ATOM 680 O O . SER A 1 84 ? 19.044 5.001 -25.997 1.00 44.72 84 SER A O 1
ATOM 682 N N . THR A 1 85 ? 18.404 6.697 -25.173 1.00 48.31 85 THR A N 1
ATOM 683 C CA . THR A 1 85 ? 19.469 7.038 -24.215 1.00 48.31 85 THR A CA 1
ATOM 684 C C . THR A 1 85 ? 19.040 6.670 -22.805 1.00 48.31 85 THR A C 1
ATOM 686 O O . THR A 1 85 ? 19.890 6.361 -21.967 1.00 48.31 85 THR A O 1
ATOM 689 N N . ALA A 1 86 ? 17.973 6.284 -22.600 1.00 41.69 86 ALA A N 1
ATOM 690 C CA . ALA A 1 86 ? 17.372 5.972 -21.285 1.00 41.69 86 ALA A CA 1
ATOM 691 C C . ALA A 1 86 ? 17.009 4.490 -21.227 1.00 41.69 86 ALA A C 1
ATOM 693 O O . ALA A 1 86 ? 16.971 3.910 -20.140 1.00 41.69 86 ALA A O 1
ATOM 694 N N . ILE A 1 87 ? 17.256 3.281 -22.051 1.00 47.03 87 ILE A N 1
ATOM 695 C CA . ILE A 1 87 ? 16.779 1.895 -22.157 1.00 47.03 87 ILE A CA 1
ATOM 696 C C . ILE A 1 87 ? 17.946 1.019 -22.617 1.00 47.03 87 ILE A C 1
ATOM 698 O O . ILE A 1 87 ? 18.589 1.292 -23.634 1.00 47.03 87 ILE A O 1
ATOM 702 N N . THR A 1 88 ? 18.684 -0.360 -21.538 1.00 46.66 88 THR A N 1
ATOM 703 C CA . THR A 1 88 ? 19.852 -1.263 -21.531 1.00 46.66 88 THR A CA 1
ATOM 704 C C . THR A 1 88 ? 19.649 -2.409 -22.534 1.00 46.66 88 THR A C 1
ATOM 706 O O . THR A 1 88 ? 20.621 -2.896 -23.114 1.00 46.66 88 THR A O 1
ATOM 709 N N . SER A 1 89 ? 18.701 -2.938 -22.994 1.00 52.72 89 SER A N 1
ATOM 710 C CA . SER A 1 89 ? 18.642 -3.608 -24.310 1.00 52.72 89 SER A CA 1
ATOM 711 C C . SER A 1 89 ? 19.195 -2.709 -25.428 1.00 52.72 89 SER A C 1
ATOM 713 O O . SER A 1 89 ? 18.778 -1.561 -25.592 1.00 52.72 89 SER A O 1
ATOM 715 N N . ARG A 1 90 ? 20.448 -3.428 -25.956 1.00 52.62 90 ARG A N 1
ATOM 716 C CA . ARG A 1 90 ? 21.101 -2.598 -27.002 1.00 52.62 90 ARG A CA 1
ATOM 717 C C . ARG A 1 90 ? 20.109 -2.232 -28.114 1.00 52.62 90 ARG A C 1
ATOM 719 O O . ARG A 1 90 ? 20.160 -1.119 -28.640 1.00 52.62 90 ARG A O 1
ATOM 726 N N . SER A 1 91 ? 19.170 -3.166 -28.466 1.00 59.47 91 SER A N 1
ATOM 727 C CA . SER A 1 91 ? 18.044 -2.887 -29.387 1.00 59.47 91 SER A CA 1
ATOM 728 C C . SER A 1 91 ? 17.018 -1.943 -28.741 1.00 59.47 91 SER A C 1
ATOM 730 O O . SER A 1 91 ? 16.519 -1.034 -29.408 1.00 59.47 91 SER A O 1
ATOM 732 N N . VAL A 1 92 ? 16.781 -2.037 -27.505 1.00 59.09 92 VAL A N 1
ATOM 733 C CA . VAL A 1 92 ? 15.840 -1.187 -26.736 1.00 59.09 92 VAL A CA 1
ATOM 734 C C . VAL A 1 92 ? 16.575 0.090 -26.287 1.00 59.09 92 VAL A C 1
ATOM 736 O O . VAL A 1 92 ? 16.016 1.186 -26.380 1.00 59.09 92 VAL A O 1
ATOM 739 N N . ALA A 1 93 ? 17.817 -0.186 -25.772 1.00 48.81 93 ALA A N 1
ATOM 740 C CA . ALA A 1 93 ? 18.703 0.959 -25.459 1.00 48.81 93 ALA A CA 1
ATOM 741 C C . ALA A 1 93 ? 19.011 1.787 -26.697 1.00 48.81 93 ALA A C 1
ATOM 743 O O . ALA A 1 93 ? 18.990 3.018 -26.629 1.00 48.81 93 ALA A O 1
ATOM 744 N N . ASP A 1 94 ? 19.235 1.066 -27.901 1.00 56.53 94 ASP A N 1
ATOM 745 C CA . ASP A 1 94 ? 19.458 1.723 -29.212 1.00 56.53 94 ASP A CA 1
ATOM 746 C C . ASP A 1 94 ? 18.171 2.380 -29.725 1.00 56.53 94 ASP A C 1
ATOM 748 O O . ASP A 1 94 ? 18.228 3.479 -30.282 1.00 56.53 94 ASP A O 1
ATOM 752 N N . LYS A 1 95 ? 16.945 1.784 -29.496 1.00 61.78 95 LYS A N 1
ATOM 753 C CA . LYS A 1 95 ? 15.620 2.350 -29.862 1.00 61.78 95 LYS A CA 1
ATOM 754 C C . LYS A 1 95 ? 15.251 3.514 -28.929 1.00 61.78 95 LYS A C 1
ATOM 756 O O . LYS A 1 95 ? 14.690 4.511 -29.388 1.00 61.78 95 LYS A O 1
ATOM 761 N N . ILE A 1 96 ? 15.774 3.324 -27.596 1.00 52.94 96 ILE A N 1
ATOM 762 C CA . ILE A 1 96 ? 15.481 4.382 -26.596 1.00 52.94 96 ILE A CA 1
ATOM 763 C C . ILE A 1 96 ? 16.413 5.581 -26.848 1.00 52.94 96 ILE A C 1
ATOM 765 O O . ILE A 1 96 ? 15.960 6.728 -26.823 1.00 52.94 96 ILE A O 1
ATOM 769 N N . LEU A 1 97 ? 17.692 5.184 -27.172 1.00 46.81 97 LEU A N 1
ATOM 770 C CA . LEU A 1 97 ? 18.692 6.249 -27.511 1.00 46.81 97 LEU A CA 1
ATOM 771 C C . LEU A 1 97 ? 18.395 6.824 -28.889 1.00 46.81 97 LEU A C 1
ATOM 773 O O . LEU A 1 97 ? 18.617 8.016 -29.112 1.00 46.81 97 LEU A O 1
ATOM 777 N N . ASP A 1 98 ? 17.795 6.009 -29.952 1.00 60.28 98 ASP A N 1
ATOM 778 C CA . ASP A 1 98 ? 17.287 6.455 -31.253 1.00 60.28 98 ASP A CA 1
ATOM 779 C C . ASP A 1 98 ? 16.047 7.347 -31.101 1.00 60.28 98 ASP A C 1
ATOM 781 O O . ASP A 1 98 ? 15.910 8.333 -31.828 1.00 60.28 98 ASP A O 1
ATOM 785 N N . LEU A 1 99 ? 15.266 7.068 -30.165 1.00 53.97 99 LEU A N 1
ATOM 786 C CA . LEU A 1 99 ? 14.063 7.838 -29.879 1.00 53.97 99 LEU A CA 1
ATOM 787 C C . LEU A 1 99 ? 14.317 9.055 -29.014 1.00 53.97 99 LEU A C 1
ATOM 789 O O . LEU A 1 99 ? 13.839 10.149 -29.324 1.00 53.97 99 LEU A O 1
ATOM 793 N N . TYR A 1 100 ? 15.264 8.984 -27.857 1.00 46.06 100 TYR A N 1
ATOM 794 C CA . TYR A 1 100 ? 15.412 10.089 -26.832 1.00 46.06 100 TYR A CA 1
ATOM 795 C C . TYR A 1 100 ? 16.723 10.781 -27.062 1.00 46.06 100 TYR A C 1
ATOM 797 O O . TYR A 1 100 ? 16.938 11.852 -26.489 1.00 46.06 100 TYR A O 1
ATOM 805 N N . LYS A 1 101 ? 17.404 10.315 -27.992 1.00 44.69 101 LYS A N 1
ATOM 806 C CA . LYS A 1 101 ? 18.579 10.934 -28.633 1.00 44.69 101 LYS A CA 1
ATOM 807 C C . LYS A 1 101 ? 19.656 11.183 -27.581 1.00 44.69 101 LYS A C 1
ATOM 809 O O . LYS A 1 101 ? 20.845 11.093 -27.894 1.00 44.69 101 LYS A O 1
ATOM 814 N N . HIS A 1 102 ? 19.328 11.280 -26.082 1.00 40.81 102 HIS A N 1
ATOM 815 C CA . HIS A 1 102 ? 20.262 11.447 -24.959 1.00 40.81 102 HIS A CA 1
ATOM 816 C C . HIS A 1 102 ? 19.655 10.856 -23.667 1.00 40.81 102 HIS A C 1
ATOM 818 O O . HIS A 1 102 ? 18.455 10.983 -23.413 1.00 40.81 102 HIS A O 1
ATOM 824 N N . PRO A 1 103 ? 20.460 10.120 -22.911 1.00 44.56 103 PRO A N 1
ATOM 825 C CA . PRO A 1 103 ? 20.010 9.425 -21.677 1.00 44.56 103 PRO A CA 1
ATOM 826 C C . PRO A 1 103 ? 19.403 10.402 -20.673 1.00 44.56 103 PRO A C 1
ATOM 828 O O . PRO A 1 103 ? 18.572 9.993 -19.858 1.00 44.56 103 PRO A O 1
ATOM 831 N N . ASP A 1 104 ? 19.634 11.681 -20.725 1.00 42.31 104 ASP A N 1
ATOM 832 C CA . ASP A 1 104 ? 19.030 12.697 -19.838 1.00 42.31 104 ASP A CA 1
ATOM 833 C C . ASP A 1 104 ? 17.571 12.975 -20.214 1.00 42.31 104 ASP A C 1
ATOM 835 O O . ASP A 1 104 ? 16.819 13.510 -19.396 1.00 42.31 104 ASP A O 1
ATOM 839 N N . ASN A 1 105 ? 17.124 12.460 -21.326 1.00 42.31 105 ASN A N 1
ATOM 840 C CA . ASN A 1 105 ? 15.757 12.711 -21.834 1.00 42.31 105 ASN A CA 1
ATOM 841 C C . ASN A 1 105 ? 14.861 11.481 -21.680 1.00 42.31 105 ASN A C 1
ATOM 843 O O . ASN A 1 105 ? 13.686 11.523 -22.051 1.00 42.31 105 ASN A O 1
ATOM 847 N N . VAL A 1 106 ? 15.680 10.515 -21.043 1.00 4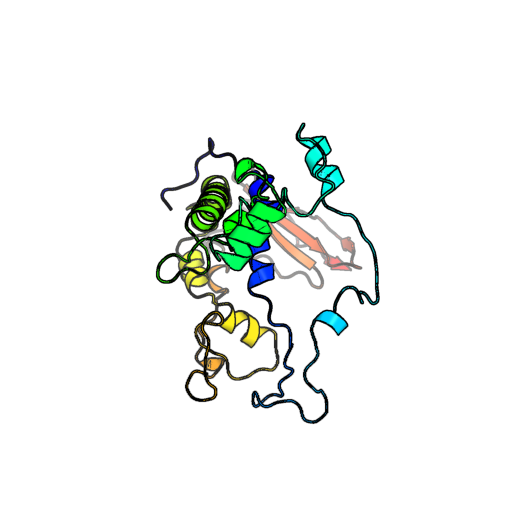6.72 106 VAL A N 1
ATOM 848 C CA . VAL A 1 106 ? 14.933 9.255 -20.852 1.00 46.72 106 VAL A CA 1
ATOM 849 C C . VAL A 1 106 ? 14.003 9.430 -19.647 1.00 46.72 106 VAL A C 1
ATOM 851 O O . VAL A 1 106 ? 14.409 9.914 -18.588 1.00 46.72 106 VAL A O 1
ATOM 854 N N . ASP A 1 107 ? 12.746 9.323 -19.969 1.00 53.66 107 ASP A N 1
ATOM 855 C CA . ASP A 1 107 ? 11.743 9.378 -18.889 1.00 53.66 107 ASP A CA 1
ATOM 856 C C . ASP A 1 107 ? 12.087 8.396 -17.757 1.00 53.66 107 ASP A C 1
ATOM 858 O O . ASP A 1 107 ? 12.549 7.279 -17.998 1.00 53.66 107 ASP A O 1
ATOM 862 N N . VAL A 1 108 ? 12.043 8.874 -16.592 1.00 53.00 108 VAL A N 1
ATOM 863 C CA . VAL A 1 108 ? 12.372 8.135 -15.350 1.00 53.00 108 VAL A CA 1
ATOM 864 C C . VAL A 1 108 ? 11.596 6.810 -15.311 1.00 53.00 108 VAL A C 1
ATOM 866 O O . VAL A 1 108 ? 12.141 5.794 -14.873 1.00 53.00 108 VAL A O 1
ATOM 869 N N . TRP A 1 109 ? 10.332 6.932 -15.801 1.00 55.31 109 TRP A N 1
ATOM 870 C CA . TRP A 1 109 ? 9.575 5.662 -15.845 1.00 55.31 109 TRP A CA 1
ATOM 871 C C . TRP A 1 109 ? 10.251 4.658 -16.792 1.00 55.31 109 TRP A C 1
ATOM 873 O O . TRP A 1 109 ? 10.473 3.507 -16.410 1.00 55.31 109 TRP A O 1
ATOM 883 N N . LEU A 1 110 ? 10.546 5.099 -18.000 1.00 56.16 110 LEU A N 1
ATOM 884 C CA . LEU A 1 110 ? 11.187 4.196 -18.983 1.00 56.16 110 LEU A CA 1
ATOM 885 C C . LEU A 1 110 ? 12.603 3.811 -18.536 1.00 56.16 110 LEU A C 1
ATOM 887 O O . LEU A 1 110 ? 12.977 2.640 -18.633 1.00 56.16 110 LEU A O 1
ATOM 891 N N . GLY A 1 111 ? 13.422 4.718 -17.966 1.00 52.66 111 GLY A N 1
ATOM 892 C CA . GLY A 1 111 ? 14.803 4.457 -17.476 1.00 52.66 111 GLY A CA 1
ATOM 893 C C . GLY A 1 111 ? 14.788 3.501 -16.287 1.00 52.66 111 GLY A C 1
ATOM 894 O O . GLY A 1 111 ? 15.598 2.574 -16.236 1.00 52.66 111 GLY A O 1
ATOM 895 N N . GLY A 1 112 ? 13.938 3.721 -15.383 1.00 61.00 112 GLY A N 1
ATOM 896 C CA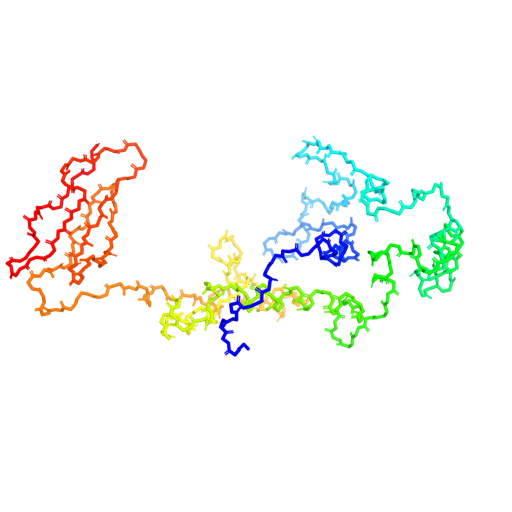 . GLY A 1 112 ? 13.793 2.838 -14.194 1.00 61.00 112 GLY A CA 1
ATOM 897 C C . GLY A 1 112 ? 13.380 1.411 -14.576 1.00 61.00 112 GLY A C 1
ATOM 898 O O . GLY A 1 112 ? 13.893 0.454 -13.993 1.00 61.00 112 GLY A O 1
ATOM 899 N N . LEU A 1 113 ? 12.512 1.295 -15.635 1.00 69.12 113 LEU A N 1
ATOM 900 C CA . LEU A 1 113 ? 12.059 -0.061 -16.042 1.00 69.12 113 LEU A CA 1
ATOM 901 C C . LEU A 1 113 ? 13.174 -0.805 -16.774 1.00 69.12 113 LEU A C 1
ATOM 903 O O . LEU A 1 113 ? 13.228 -2.036 -16.717 1.00 69.12 113 LEU A O 1
ATOM 907 N N . ALA A 1 114 ? 13.967 0.007 -17.426 1.00 68.31 114 ALA A N 1
ATOM 908 C CA . ALA A 1 114 ? 14.968 -0.624 -18.314 1.00 68.31 114 ALA A CA 1
ATOM 909 C C . ALA A 1 114 ? 16.172 -1.103 -17.500 1.00 68.31 114 ALA A C 1
ATOM 911 O O . ALA A 1 114 ? 16.991 -1.875 -18.005 1.00 68.31 114 ALA A O 1
ATOM 912 N N . GLU A 1 115 ? 16.255 -0.834 -16.138 1.00 65.62 115 GLU A N 1
ATOM 913 C CA . GLU A 1 115 ? 17.407 -1.276 -15.327 1.00 65.62 115 GLU A CA 1
ATOM 914 C C . GLU A 1 115 ? 17.263 -2.755 -14.949 1.00 65.62 115 GLU A C 1
ATOM 916 O O . GLU A 1 115 ? 16.159 -3.305 -14.943 1.00 65.62 115 GLU A O 1
ATOM 921 N N . ASN A 1 116 ? 18.477 -3.301 -14.654 1.00 71.56 116 ASN A N 1
ATOM 922 C CA . ASN A 1 116 ? 18.453 -4.714 -14.210 1.00 71.56 116 ASN A CA 1
ATOM 923 C C . ASN A 1 116 ? 17.915 -4.834 -12.777 1.00 71.56 116 ASN A C 1
ATOM 925 O O . ASN A 1 116 ? 18.166 -3.979 -11.926 1.00 71.56 116 ASN A O 1
ATOM 929 N N . PHE A 1 117 ? 17.242 -5.986 -12.744 1.00 82.38 117 PHE A N 1
ATOM 930 C CA . PHE A 1 117 ? 16.633 -6.176 -11.405 1.00 82.38 117 PHE A CA 1
ATOM 931 C C . PHE A 1 117 ? 17.721 -6.458 -10.365 1.00 82.38 117 PHE A C 1
ATOM 933 O O . PHE A 1 117 ? 18.732 -7.100 -10.657 1.00 82.38 117 PHE A O 1
ATOM 940 N N . LEU A 1 118 ? 17.526 -5.975 -9.129 1.00 76.56 118 LEU A N 1
ATOM 941 C CA . LEU A 1 118 ? 18.363 -6.392 -7.988 1.00 76.56 118 LEU A CA 1
ATOM 942 C C . LEU A 1 118 ? 17.999 -7.814 -7.547 1.00 76.56 118 LEU A C 1
ATOM 944 O O . LEU A 1 118 ? 16.918 -8.319 -7.859 1.00 76.56 118 LEU A O 1
ATOM 948 N N . PRO A 1 119 ? 18.946 -8.522 -6.916 1.00 86.06 119 PRO A N 1
ATOM 949 C CA . PRO A 1 119 ? 18.640 -9.887 -6.456 1.00 86.06 119 PRO A CA 1
ATOM 950 C C . PRO A 1 119 ? 17.420 -9.910 -5.519 1.00 86.06 119 PRO A C 1
ATOM 952 O O . PRO A 1 119 ? 17.311 -9.098 -4.597 1.00 86.06 119 PRO A O 1
ATOM 955 N N . ARG A 1 120 ? 16.414 -10.762 -5.946 1.00 84.38 120 ARG A N 1
ATOM 956 C CA . ARG A 1 120 ? 15.172 -11.009 -5.175 1.00 84.38 120 ARG A CA 1
ATOM 957 C C . ARG A 1 120 ? 14.237 -9.801 -5.254 1.00 84.38 120 ARG A C 1
ATOM 959 O O . ARG A 1 120 ? 13.311 -9.679 -4.450 1.00 84.38 120 ARG A O 1
ATOM 966 N N . ALA A 1 121 ? 14.541 -8.806 -6.132 1.00 83.75 121 ALA A N 1
ATOM 967 C CA . ALA A 1 121 ? 13.655 -7.634 -6.310 1.00 83.75 121 ALA A CA 1
ATOM 968 C C . ALA A 1 121 ? 13.084 -7.618 -7.733 1.00 83.75 121 ALA A C 1
ATOM 970 O O . ALA A 1 121 ? 13.552 -8.340 -8.616 1.00 83.75 121 ALA A O 1
ATOM 971 N N . ARG A 1 122 ? 12.087 -6.862 -7.804 1.00 84.62 122 ARG A N 1
ATOM 972 C CA . ARG A 1 122 ? 11.461 -6.810 -9.152 1.00 84.62 122 ARG A CA 1
ATOM 973 C C . ARG A 1 122 ? 11.722 -5.453 -9.802 1.00 84.62 122 ARG A C 1
ATOM 975 O O . ARG A 1 122 ? 11.113 -5.130 -10.825 1.00 84.62 122 ARG A O 1
ATOM 982 N N . THR A 1 123 ? 12.518 -4.698 -9.076 1.00 80.56 123 THR A N 1
ATOM 983 C CA . THR A 1 123 ? 12.890 -3.402 -9.682 1.00 80.56 123 THR A CA 1
ATOM 984 C C . THR A 1 123 ? 14.417 -3.272 -9.716 1.00 80.56 123 THR A C 1
ATOM 986 O O . THR A 1 123 ? 15.134 -4.005 -9.033 1.00 80.56 123 THR A O 1
ATOM 989 N N . GLY A 1 124 ? 14.932 -2.429 -10.612 1.00 76.81 124 GLY A N 1
ATOM 990 C CA . GLY A 1 124 ? 16.367 -2.069 -10.658 1.00 76.81 124 GLY A CA 1
ATOM 991 C C . GLY A 1 124 ? 16.735 -1.051 -9.575 1.00 76.81 124 GLY A C 1
ATOM 992 O O . GLY A 1 124 ? 15.923 -0.715 -8.711 1.00 76.81 124 GLY A O 1
ATOM 993 N N . PRO A 1 125 ? 17.954 -0.732 -9.431 1.00 71.06 125 PRO A N 1
ATOM 994 C CA . PRO A 1 125 ? 18.468 0.084 -8.311 1.00 71.06 125 PRO A CA 1
ATOM 995 C C . PRO A 1 125 ? 17.772 1.446 -8.236 1.00 71.06 125 PRO A C 1
ATOM 997 O O . PRO A 1 125 ? 17.522 1.938 -7.133 1.00 71.06 125 PRO A O 1
ATOM 1000 N N . LEU A 1 126 ? 17.471 2.093 -9.459 1.00 63.66 126 LEU A N 1
ATOM 1001 C CA . LEU A 1 126 ? 16.811 3.410 -9.434 1.00 63.66 126 LEU A CA 1
ATOM 1002 C C . LEU A 1 126 ? 15.405 3.321 -8.830 1.00 63.66 126 LEU A C 1
ATOM 1004 O O . LEU A 1 126 ? 15.084 4.082 -7.914 1.00 63.66 126 LEU A O 1
ATOM 1008 N N . PHE A 1 127 ? 14.538 2.444 -9.273 1.00 76.88 127 PHE A N 1
ATOM 1009 C CA . PHE A 1 127 ? 13.177 2.344 -8.683 1.00 76.88 127 PHE A CA 1
ATOM 1010 C C . PHE A 1 127 ? 13.248 1.825 -7.248 1.00 76.88 127 PHE A C 1
ATOM 1012 O O . PHE A 1 127 ? 12.447 2.239 -6.408 1.00 76.88 127 PHE A O 1
ATOM 1019 N N . ALA A 1 128 ? 14.230 0.968 -6.939 1.00 80.94 128 ALA A N 1
ATOM 1020 C CA . ALA A 1 128 ? 14.342 0.508 -5.530 1.00 80.94 128 ALA A CA 1
ATOM 1021 C C . ALA A 1 128 ? 14.634 1.693 -4.602 1.00 80.94 128 ALA A C 1
ATOM 1023 O O . ALA A 1 128 ? 14.057 1.773 -3.514 1.00 80.94 128 ALA A O 1
ATOM 1024 N N . CYS A 1 129 ? 15.500 2.570 -5.047 1.00 75.12 129 CYS A N 1
ATOM 1025 C CA . CYS A 1 129 ? 15.832 3.749 -4.219 1.00 75.12 129 CYS A CA 1
ATOM 1026 C C . CYS A 1 129 ? 14.623 4.684 -4.089 1.00 75.12 129 CYS A C 1
ATOM 1028 O O . CYS A 1 129 ? 14.269 5.070 -2.974 1.00 75.12 129 CYS A O 1
ATOM 1030 N N . LEU A 1 130 ? 13.976 5.057 -5.260 1.00 64.06 130 LEU A N 1
ATOM 1031 C CA . LEU A 1 130 ? 12.846 6.013 -5.221 1.00 64.06 130 LEU A CA 1
ATOM 1032 C C . LEU A 1 130 ? 11.671 5.458 -4.415 1.00 64.06 130 LEU A C 1
ATOM 1034 O O . LEU A 1 130 ? 11.106 6.175 -3.586 1.00 64.06 130 LEU A O 1
ATOM 1038 N N . ILE A 1 131 ? 11.405 4.196 -4.645 1.00 80.00 131 ILE A N 1
ATOM 1039 C CA . ILE A 1 131 ? 10.258 3.598 -3.924 1.00 80.00 131 ILE A CA 1
ATOM 1040 C C . ILE A 1 131 ? 10.632 3.441 -2.443 1.00 80.00 131 ILE A C 1
ATOM 1042 O O . ILE A 1 131 ? 9.822 3.756 -1.568 1.00 80.00 131 ILE A O 1
ATOM 1046 N N . GLY A 1 132 ? 11.874 3.011 -2.256 1.00 83.31 132 GLY A N 1
ATOM 1047 C CA . GLY A 1 132 ? 12.303 2.795 -0.852 1.00 83.31 132 GLY A CA 1
ATOM 1048 C C . GLY A 1 132 ? 12.289 4.112 -0.061 1.00 83.31 132 GLY A C 1
ATOM 1049 O O . GLY A 1 132 ? 11.822 4.134 1.079 1.00 83.31 132 GLY A O 1
ATOM 1050 N N . LYS A 1 133 ? 12.869 5.174 -0.661 1.00 75.06 133 LYS A N 1
ATOM 1051 C CA . LYS A 1 133 ? 12.896 6.465 0.059 1.00 75.06 133 LYS A CA 1
ATOM 1052 C C . LYS A 1 133 ? 11.481 6.983 0.343 1.00 75.06 133 LYS A C 1
ATOM 1054 O O . LYS A 1 133 ? 11.220 7.475 1.442 1.00 75.06 133 LYS A O 1
ATOM 1059 N N . GLN A 1 134 ? 10.607 6.837 -0.751 1.00 84.06 134 GLN A N 1
ATOM 1060 C CA . GLN A 1 134 ? 9.227 7.311 -0.510 1.00 84.06 134 GLN A CA 1
ATOM 1061 C C . GLN A 1 134 ? 8.523 6.467 0.563 1.00 84.06 134 GLN A C 1
ATOM 1063 O O . GLN A 1 134 ? 7.882 7.025 1.457 1.00 84.06 134 GLN A O 1
ATOM 1068 N N . MET A 1 135 ? 8.695 5.156 0.534 1.00 91.75 135 MET A N 1
ATOM 1069 C CA . MET A 1 135 ? 7.994 4.298 1.519 1.00 91.75 135 MET A CA 1
ATOM 1070 C C . MET A 1 135 ? 8.551 4.554 2.923 1.00 91.75 135 MET A C 1
ATOM 1072 O O . MET A 1 135 ? 7.785 4.579 3.888 1.00 91.75 135 MET A O 1
ATOM 1076 N N . LYS A 1 136 ? 9.854 4.816 2.941 1.00 90.00 136 LYS A N 1
ATOM 1077 C CA . LYS A 1 136 ? 10.432 5.094 4.269 1.00 90.00 136 LYS A CA 1
ATOM 1078 C C . LYS A 1 136 ? 9.881 6.418 4.825 1.00 90.00 136 LYS A C 1
ATOM 1080 O O . LYS A 1 136 ? 9.553 6.494 6.011 1.00 90.00 136 LYS A O 1
ATOM 1085 N N . ALA A 1 137 ? 9.828 7.442 3.985 1.00 85.31 137 ALA A N 1
ATOM 1086 C CA . ALA A 1 137 ? 9.293 8.737 4.443 1.00 85.31 137 ALA A CA 1
ATOM 1087 C C . ALA A 1 137 ? 7.838 8.612 4.912 1.00 85.31 137 ALA A C 1
ATOM 1089 O O . ALA A 1 137 ? 7.470 9.203 5.930 1.00 85.31 137 ALA A O 1
ATOM 1090 N N . LEU A 1 138 ? 7.029 7.815 4.130 1.00 92.38 138 LEU A N 1
ATOM 1091 C CA . LEU A 1 138 ? 5.614 7.630 4.536 1.00 92.38 138 LEU A CA 1
ATOM 1092 C C . LEU A 1 138 ? 5.532 6.941 5.900 1.00 92.38 138 LEU A C 1
ATOM 1094 O O . LEU A 1 138 ? 4.699 7.321 6.726 1.00 92.38 138 LEU A O 1
ATOM 1098 N N . ARG A 1 139 ? 6.465 5.975 6.039 1.00 95.75 139 ARG A N 1
ATOM 1099 C CA . ARG A 1 139 ? 6.416 5.239 7.319 1.00 95.75 139 ARG A CA 1
ATOM 1100 C C . ARG A 1 139 ? 6.898 6.135 8.470 1.00 95.75 139 ARG A C 1
ATOM 1102 O O . ARG A 1 139 ? 6.211 6.247 9.488 1.00 95.75 139 ARG A O 1
ATOM 1109 N N . ASP A 1 140 ? 8.081 6.842 8.257 1.00 93.50 140 ASP A N 1
ATOM 1110 C CA . ASP A 1 140 ? 8.693 7.593 9.370 1.00 93.50 140 ASP A CA 1
ATOM 1111 C C . ASP A 1 140 ? 7.908 8.885 9.629 1.00 93.50 140 ASP A C 1
ATOM 1113 O O . ASP A 1 140 ? 7.884 9.370 10.762 1.00 93.50 140 ASP A O 1
ATOM 1117 N N . GLY A 1 141 ? 7.277 9.399 8.666 1.00 92.31 141 GLY A N 1
ATOM 1118 C CA . GLY A 1 141 ? 6.608 10.716 8.807 1.00 92.31 141 GLY A CA 1
ATOM 1119 C C . GLY A 1 141 ? 5.143 10.557 9.224 1.00 92.31 141 GLY A C 1
ATOM 1120 O O . GLY A 1 141 ? 4.443 11.561 9.371 1.00 92.31 141 GLY A O 1
ATOM 1121 N N . ASP A 1 142 ? 4.747 9.346 9.459 1.00 94.38 142 ASP A N 1
ATOM 1122 C CA . ASP A 1 142 ? 3.327 9.150 9.810 1.00 94.38 142 ASP A CA 1
ATOM 1123 C C . ASP A 1 142 ? 3.200 8.994 11.337 1.00 94.38 142 ASP A C 1
ATOM 1125 O O . ASP A 1 142 ? 3.612 7.985 11.914 1.00 94.38 142 ASP A O 1
ATOM 1129 N N . TRP A 1 143 ? 2.565 10.019 11.885 1.00 92.19 143 TRP A N 1
ATOM 1130 C CA . TRP A 1 143 ? 2.373 9.995 13.357 1.00 92.19 143 TRP A CA 1
ATOM 1131 C C . TRP A 1 143 ? 1.488 8.816 13.771 1.00 92.19 143 TRP A C 1
ATOM 1133 O O . TRP A 1 143 ? 1.691 8.246 14.846 1.00 92.19 143 TRP A O 1
ATOM 1143 N N . PHE A 1 144 ? 0.676 8.314 12.888 1.00 95.62 144 PHE A N 1
ATOM 1144 C CA . PHE A 1 144 ? -0.258 7.219 13.229 1.00 95.62 144 PHE A CA 1
ATOM 1145 C C . PHE A 1 144 ? 0.224 5.896 12.622 1.00 95.62 144 PHE A C 1
ATOM 1147 O O . PHE A 1 144 ? -0.573 4.978 12.417 1.00 95.62 144 PHE A O 1
ATOM 1154 N N . TRP A 1 145 ? 1.523 5.847 12.326 1.00 96.94 145 TRP A N 1
ATOM 1155 C CA . TRP A 1 145 ? 2.072 4.567 11.834 1.00 96.94 145 TRP A CA 1
ATOM 1156 C C . TRP A 1 145 ? 1.847 3.462 12.875 1.00 96.94 145 TRP A C 1
ATOM 1158 O O . TRP A 1 145 ? 2.055 3.659 14.075 1.00 96.94 145 TRP A O 1
ATOM 1168 N N . TRP A 1 146 ? 1.344 2.317 12.421 1.00 95.62 146 TRP A N 1
ATOM 1169 C CA . TRP A 1 146 ? 0.766 1.284 13.305 1.00 95.62 146 TRP A CA 1
ATOM 1170 C C . TRP A 1 146 ? 1.808 0.758 14.301 1.00 95.62 146 TRP A C 1
ATOM 1172 O O . TRP A 1 146 ? 1.445 0.289 15.382 1.00 95.62 146 TRP A O 1
ATOM 1182 N N . GLU A 1 147 ? 3.131 0.846 14.059 1.00 94.69 147 GLU A N 1
ATOM 1183 C CA . GLU A 1 147 ? 4.141 0.333 15.021 1.00 94.69 147 GLU A CA 1
ATOM 1184 C C . GLU A 1 147 ? 4.546 1.426 16.016 1.00 94.69 147 GLU A C 1
ATOM 1186 O O . GLU A 1 147 ? 5.347 1.172 16.918 1.00 94.69 147 GLU A O 1
ATOM 1191 N N . ASN A 1 148 ? 4.013 2.576 15.731 1.00 92.56 148 ASN A N 1
ATOM 1192 C CA . ASN A 1 148 ? 4.283 3.599 16.767 1.00 92.56 148 ASN A CA 1
ATOM 1193 C C . ASN A 1 148 ? 3.599 3.259 18.098 1.00 92.56 148 ASN A C 1
ATOM 1195 O O . ASN A 1 148 ? 2.437 2.852 18.135 1.00 92.56 148 ASN A O 1
ATOM 1199 N N . SER A 1 149 ? 4.324 3.471 19.294 1.00 89.19 149 SER A N 1
ATOM 1200 C CA . SER A 1 149 ? 3.950 2.901 20.605 1.00 89.19 149 SER A CA 1
ATOM 1201 C C . SER A 1 149 ? 2.600 3.457 21.091 1.00 89.19 149 SER A C 1
ATOM 1203 O O . SER A 1 149 ? 1.870 2.763 21.801 1.00 89.19 149 SER A O 1
ATOM 1205 N N . HIS A 1 150 ? 2.183 4.605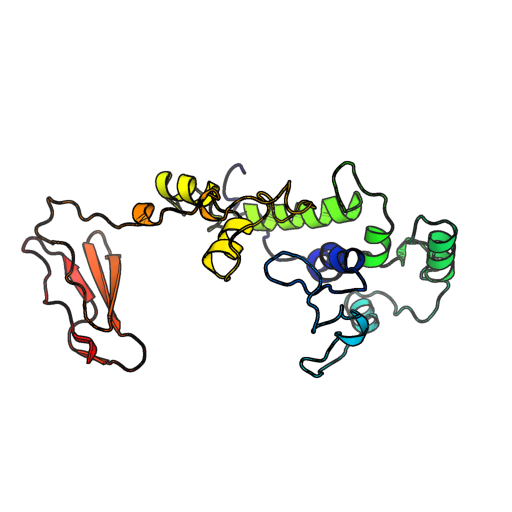 20.712 1.00 88.56 150 HIS A N 1
ATOM 1206 C CA . HIS A 1 150 ? 0.935 5.175 21.277 1.00 88.56 150 HIS A CA 1
ATOM 1207 C C . HIS A 1 150 ? -0.273 4.835 20.402 1.00 88.56 150 HIS A C 1
ATOM 1209 O O . HIS A 1 150 ? -1.405 5.162 20.765 1.00 88.56 150 HIS A O 1
ATOM 1215 N N . VAL A 1 151 ? -0.019 4.273 19.199 1.00 94.62 151 VAL A N 1
ATOM 1216 C CA . VAL A 1 151 ? -1.166 4.028 18.288 1.00 94.62 151 VAL A CA 1
ATOM 1217 C C . VAL A 1 151 ? -1.904 2.757 18.720 1.00 94.62 151 VAL A C 1
ATOM 1219 O O . VAL A 1 151 ? -3.118 2.797 18.929 1.00 94.62 151 VAL A O 1
ATOM 1222 N N . PHE A 1 152 ? -1.180 1.669 18.922 1.00 95.44 152 PHE A N 1
ATOM 1223 C CA . PHE A 1 152 ? -1.840 0.435 19.400 1.00 95.44 152 PHE A CA 1
ATOM 1224 C C . PHE A 1 152 ? -1.123 -0.064 20.657 1.00 95.44 152 PHE A C 1
ATOM 1226 O O . PHE A 1 152 ? 0.049 0.245 20.886 1.00 95.44 152 PHE A O 1
ATOM 1233 N N . THR A 1 153 ? -1.947 -0.768 21.495 1.00 93.69 153 THR A N 1
ATOM 1234 C CA . THR A 1 153 ? -1.298 -1.470 22.628 1.00 93.69 153 THR A CA 1
ATOM 1235 C C . THR A 1 153 ? -0.440 -2.642 22.131 1.00 93.69 153 THR A C 1
ATOM 1237 O O . THR A 1 153 ? -0.530 -3.049 20.970 1.00 93.69 153 THR A O 1
ATOM 1240 N N . ASP A 1 154 ? 0.430 -3.143 23.007 1.00 93.44 154 ASP A N 1
ATOM 1241 C CA . ASP A 1 154 ? 1.306 -4.282 22.612 1.00 93.44 154 ASP A CA 1
ATOM 1242 C C . ASP A 1 154 ? 0.470 -5.511 22.243 1.00 93.44 154 ASP A C 1
ATOM 1244 O O . ASP A 1 154 ? 0.815 -6.224 21.298 1.00 93.44 154 ASP A O 1
ATOM 1248 N N . ALA A 1 155 ? -0.639 -5.689 23.010 1.00 94.06 155 ALA A N 1
ATOM 1249 C CA . ALA A 1 155 ? -1.514 -6.841 22.689 1.00 94.06 155 ALA A CA 1
ATOM 1250 C C . ALA A 1 155 ? -2.151 -6.683 21.300 1.00 94.06 155 ALA A C 1
ATOM 1252 O O . ALA A 1 155 ? -2.228 -7.657 20.548 1.00 94.06 155 ALA A O 1
ATOM 1253 N N . GLN A 1 156 ? -2.610 -5.463 21.036 1.00 95.56 156 GLN A N 1
ATOM 1254 C CA . GLN A 1 156 ? -3.218 -5.228 19.702 1.00 95.56 156 GLN A CA 1
ATOM 1255 C C . GLN A 1 156 ? -2.175 -5.386 18.591 1.00 95.56 156 GLN A C 1
ATOM 1257 O O . GLN A 1 156 ? -2.467 -5.997 17.560 1.00 95.56 156 GLN A O 1
ATOM 1262 N N . ARG A 1 157 ? -0.910 -4.991 18.821 1.00 95.75 157 ARG A N 1
ATOM 1263 C CA . ARG A 1 157 ? 0.130 -5.084 17.771 1.00 95.75 157 ARG A CA 1
ATOM 1264 C C . ARG A 1 157 ? 0.486 -6.549 17.502 1.00 95.75 157 ARG A C 1
ATOM 1266 O O . ARG A 1 157 ? 0.746 -6.915 16.354 1.00 95.75 157 ARG A O 1
ATOM 1273 N N . ARG A 1 158 ? 0.477 -7.342 18.527 1.00 95.62 158 ARG A N 1
ATOM 1274 C CA . ARG A 1 158 ? 0.764 -8.778 18.308 1.00 95.62 158 ARG A CA 1
ATOM 1275 C C . ARG A 1 158 ? -0.302 -9.419 17.415 1.00 95.62 158 ARG A C 1
ATOM 1277 O O . ARG A 1 158 ? 0.026 -10.274 16.590 1.00 95.62 158 ARG A O 1
ATOM 1284 N N . GLU A 1 159 ? -1.598 -8.872 17.637 1.00 96.75 159 GLU A N 1
ATOM 1285 C CA . GLU A 1 159 ? -2.653 -9.451 16.772 1.00 96.75 159 GLU A CA 1
ATOM 1286 C C . GLU A 1 159 ? -2.536 -8.936 15.333 1.00 96.75 159 GLU A C 1
ATOM 1288 O O . GLU A 1 159 ? -2.759 -9.699 14.390 1.00 96.75 159 GLU A O 1
ATOM 1293 N N . LEU A 1 160 ? -2.139 -7.696 15.127 1.00 95.88 160 LEU A N 1
ATOM 1294 C CA . LEU A 1 160 ? -2.036 -7.128 13.764 1.00 95.88 160 LEU A CA 1
ATOM 1295 C C . LEU A 1 160 ? -0.878 -7.775 13.003 1.00 95.88 160 LEU A C 1
ATOM 1297 O O . LEU A 1 160 ? -0.942 -7.895 11.778 1.00 95.88 160 LEU A O 1
ATOM 1301 N N . GLU A 1 161 ? 0.152 -8.291 13.691 1.00 94.81 161 GLU A N 1
ATOM 1302 C CA . GLU A 1 161 ? 1.305 -8.916 13.003 1.00 94.81 161 GLU A CA 1
ATOM 1303 C C . GLU A 1 161 ? 0.903 -10.251 12.369 1.00 94.81 161 GLU A C 1
ATOM 1305 O O . GLU A 1 161 ? 1.580 -10.721 11.452 1.00 94.81 161 GLU A O 1
ATOM 1310 N N . LYS A 1 162 ? -0.215 -10.738 12.817 1.00 94.88 162 LYS A N 1
ATOM 1311 C CA . LYS A 1 162 ? -0.665 -12.033 12.247 1.00 94.88 162 LYS A CA 1
ATOM 1312 C C . LYS A 1 162 ? -1.399 -11.824 10.921 1.00 94.88 162 LYS A C 1
ATOM 1314 O O . LYS A 1 162 ? -1.670 -12.792 10.208 1.00 94.88 162 LYS A O 1
ATOM 1319 N N . HIS A 1 163 ? -1.668 -10.593 10.526 1.00 92.94 163 HIS A N 1
ATOM 1320 C CA . HIS A 1 163 ? -2.547 -10.358 9.360 1.00 92.94 163 HIS A CA 1
ATOM 1321 C C . HIS A 1 163 ? -1.824 -10.747 8.064 1.00 92.94 163 HIS A C 1
ATOM 1323 O O . HIS A 1 163 ? -0.593 -10.752 7.997 1.00 92.94 163 HIS A O 1
ATOM 1329 N N . SER A 1 164 ? -2.610 -11.250 7.087 1.00 96.38 164 SER A N 1
ATOM 1330 C CA . SER A 1 164 ? -2.069 -11.591 5.748 1.00 96.38 164 SER A CA 1
ATOM 1331 C C . SER A 1 164 ? -3.156 -11.360 4.690 1.00 96.38 164 SER A C 1
ATOM 1333 O O . SER A 1 164 ? -4.351 -11.368 4.991 1.00 96.38 164 SER A O 1
ATOM 1335 N N . LEU A 1 165 ? -2.700 -10.985 3.449 1.00 96.44 165 LEU A N 1
ATOM 1336 C CA . LEU A 1 165 ? -3.702 -10.810 2.374 1.00 96.44 165 LEU A CA 1
ATOM 1337 C C . LEU A 1 165 ? -4.491 -12.108 2.140 1.00 96.44 165 LEU A C 1
ATOM 1339 O O . LEU A 1 165 ? -5.682 -12.054 1.824 1.00 96.44 165 LEU A O 1
ATOM 1343 N N . SER A 1 166 ? -3.851 -13.222 2.355 1.00 96.50 166 SER A N 1
ATOM 1344 C CA . SER A 1 166 ? -4.573 -14.511 2.211 1.00 96.50 166 SER A CA 1
ATOM 1345 C C . SER A 1 166 ? -5.750 -14.602 3.190 1.00 96.50 166 SER A C 1
ATOM 1347 O O . SER A 1 166 ? -6.824 -15.075 2.813 1.00 96.50 166 SER A O 1
ATOM 1349 N N . ARG A 1 167 ? -5.440 -14.178 4.426 1.00 96.56 167 ARG A N 1
ATOM 1350 C CA . ARG A 1 167 ? -6.564 -14.236 5.391 1.00 96.56 167 ARG A CA 1
ATOM 1351 C C . ARG A 1 167 ? -7.676 -13.259 4.992 1.00 96.56 167 ARG A C 1
ATOM 1353 O O . ARG A 1 167 ? -8.857 -13.575 5.154 1.00 96.56 167 ARG A O 1
ATOM 1360 N N . VAL A 1 168 ? -7.356 -12.097 4.445 1.00 96.19 168 VAL A N 1
ATOM 1361 C CA . VAL A 1 168 ? -8.391 -11.154 3.976 1.00 96.19 168 VAL A CA 1
ATOM 1362 C C . VAL A 1 168 ? -9.243 -11.809 2.880 1.00 96.19 168 VAL A C 1
ATOM 1364 O O . VAL A 1 168 ? -10.470 -11.686 2.903 1.00 96.19 168 VAL A O 1
ATOM 1367 N N . ILE A 1 169 ? -8.607 -12.518 1.988 1.00 93.31 169 ILE A N 1
ATOM 1368 C CA . ILE A 1 169 ? -9.356 -13.193 0.908 1.00 93.31 169 ILE A CA 1
ATOM 1369 C C . ILE A 1 169 ? -10.260 -14.278 1.516 1.00 93.31 169 ILE A C 1
ATOM 1371 O O . ILE A 1 169 ? -11.429 -14.382 1.138 1.00 93.31 169 ILE A O 1
ATOM 1375 N N . CYS A 1 170 ? -9.762 -15.014 2.575 1.00 95.62 170 CYS A N 1
ATOM 1376 C CA . CYS A 1 170 ? -10.576 -16.087 3.188 1.00 95.62 170 CYS A CA 1
ATOM 1377 C C . CYS A 1 170 ? -11.817 -15.499 3.867 1.00 95.62 170 CYS A C 1
ATOM 1379 O O . CYS A 1 170 ? -12.914 -16.035 3.701 1.00 95.62 170 CYS A O 1
ATOM 1381 N N . ASP A 1 171 ? -11.690 -14.360 4.465 1.00 95.62 171 ASP A N 1
ATOM 1382 C CA . ASP A 1 171 ? -12.805 -13.844 5.293 1.00 95.62 171 ASP A CA 1
ATOM 1383 C C . ASP A 1 171 ? -13.840 -13.133 4.418 1.00 95.62 171 ASP A C 1
ATOM 1385 O O . ASP A 1 171 ? -14.999 -13.011 4.818 1.00 95.62 171 ASP A O 1
ATOM 1389 N N . ASN A 1 172 ? -13.364 -12.775 3.148 1.00 94.38 172 ASN A N 1
ATOM 1390 C CA . ASN A 1 172 ? -14.309 -11.889 2.433 1.00 94.38 172 ASN A CA 1
ATOM 1391 C C . ASN A 1 172 ? -14.699 -12.499 1.086 1.00 94.38 172 ASN A C 1
ATOM 1393 O O . ASN A 1 172 ? -15.353 -11.841 0.276 1.00 94.38 172 ASN A O 1
ATOM 1397 N N . THR A 1 173 ? -14.235 -13.738 0.921 1.00 86.44 173 THR A N 1
ATOM 1398 C CA . THR A 1 173 ? -14.691 -14.393 -0.327 1.00 86.44 173 THR A CA 1
ATOM 1399 C C . THR A 1 173 ? -15.201 -15.795 0.008 1.00 86.44 173 THR A C 1
ATOM 1401 O O . THR A 1 173 ? -15.250 -16.189 1.175 1.00 86.44 173 THR A O 1
ATOM 1404 N N . GLY A 1 174 ? -15.667 -16.566 -1.044 1.00 84.12 174 GLY A N 1
ATOM 1405 C CA . GLY A 1 174 ? -16.175 -17.943 -0.825 1.00 84.12 174 GLY A CA 1
ATOM 1406 C C . GLY A 1 174 ? -15.077 -18.990 -1.046 1.00 84.12 174 GLY A C 1
ATOM 1407 O O . GLY A 1 174 ? -15.366 -20.188 -1.010 1.00 84.12 174 GLY A O 1
ATOM 1408 N N . LEU A 1 175 ? -13.800 -18.568 -1.054 1.00 87.88 175 LEU A N 1
ATOM 1409 C CA . LEU A 1 175 ? -12.726 -19.550 -1.310 1.00 87.88 175 LEU A CA 1
ATOM 1410 C C . LEU A 1 175 ? -12.357 -20.255 0.001 1.00 87.88 175 LEU A C 1
ATOM 1412 O O . LEU A 1 175 ? -12.351 -19.647 1.073 1.00 87.88 175 LEU A O 1
ATOM 1416 N N . THR A 1 176 ? -11.991 -21.590 -0.143 1.00 93.25 176 THR A N 1
ATOM 1417 C CA . THR A 1 176 ? -11.715 -22.365 1.100 1.00 93.25 176 THR A CA 1
ATOM 1418 C C . THR A 1 176 ? -10.216 -22.666 1.199 1.00 93.25 176 THR A C 1
ATOM 1420 O O . THR A 1 176 ? -9.729 -23.004 2.280 1.00 93.25 176 THR A O 1
ATOM 1423 N N . ARG A 1 177 ? -9.556 -22.460 0.081 1.00 93.69 177 ARG A N 1
ATOM 1424 C CA . ARG A 1 177 ? -8.101 -22.713 0.111 1.00 93.69 177 ARG A CA 1
ATOM 1425 C C . ARG A 1 177 ? -7.367 -21.550 -0.559 1.00 93.69 177 ARG A C 1
ATOM 1427 O O . ARG A 1 177 ? -7.812 -21.014 -1.576 1.00 93.69 177 ARG A O 1
ATOM 1434 N N . VAL A 1 178 ? -6.230 -21.225 0.123 1.00 94.62 178 VAL A N 1
ATOM 1435 C CA . VAL A 1 178 ? -5.464 -20.085 -0.426 1.00 94.62 178 VAL A CA 1
ATOM 1436 C C . VAL A 1 178 ? -3.970 -20.367 -0.224 1.00 94.62 178 VAL A C 1
ATOM 1438 O O . VAL A 1 178 ? -3.585 -21.206 0.593 1.00 94.62 178 VAL A O 1
ATOM 1441 N N . PRO A 1 179 ? -3.124 -19.723 -0.983 1.00 95.00 179 PRO A N 1
ATOM 1442 C CA . PRO A 1 179 ? -1.689 -19.807 -0.653 1.00 95.00 179 PRO A CA 1
ATOM 1443 C C . PRO A 1 179 ? -1.363 -19.059 0.649 1.00 95.00 179 PRO A C 1
ATOM 1445 O O . PRO A 1 179 ? -2.046 -18.101 1.019 1.00 95.00 179 PRO A O 1
ATOM 1448 N N . VAL A 1 180 ? -0.348 -19.548 1.312 1.00 92.62 180 VAL A N 1
ATOM 1449 C CA . VAL A 1 180 ? 0.000 -18.916 2.610 1.00 92.62 180 VAL A CA 1
ATOM 1450 C C . VAL A 1 180 ? 0.523 -17.498 2.355 1.00 92.62 180 VAL A C 1
ATOM 1452 O O . VAL A 1 180 ? 0.163 -16.573 3.087 1.00 92.62 180 VAL A O 1
ATOM 1455 N N . ASP A 1 181 ? 1.322 -17.300 1.328 1.00 93.44 181 ASP A N 1
ATOM 1456 C CA . ASP A 1 181 ? 1.745 -15.949 0.903 1.00 93.44 181 ASP A CA 1
ATOM 1457 C C . ASP A 1 181 ? 1.177 -15.641 -0.494 1.00 93.44 181 ASP A C 1
ATOM 1459 O O . ASP A 1 181 ? 1.623 -16.193 -1.502 1.00 93.44 181 ASP A O 1
ATOM 1463 N N . ALA A 1 182 ? 0.279 -14.660 -0.447 1.00 93.94 182 ALA A N 1
ATOM 1464 C CA . ALA A 1 182 ? -0.492 -14.399 -1.694 1.00 93.94 182 ALA A CA 1
ATOM 1465 C C . ALA A 1 182 ? 0.396 -13.726 -2.739 1.00 93.94 182 ALA A C 1
ATOM 1467 O O . ALA A 1 182 ? 0.017 -13.653 -3.911 1.00 93.94 182 ALA A O 1
ATOM 1468 N N . PHE A 1 183 ? 1.627 -13.398 -2.373 1.00 91.94 183 PHE A N 1
ATOM 1469 C CA . PHE A 1 183 ? 2.460 -12.675 -3.361 1.00 91.94 183 PHE A CA 1
ATOM 1470 C C . PHE A 1 183 ? 3.456 -13.623 -4.027 1.00 91.94 183 PHE A C 1
ATOM 1472 O O . PHE A 1 183 ? 4.144 -13.227 -4.971 1.00 91.94 183 PHE A O 1
ATOM 1479 N N . GLN A 1 184 ? 3.501 -14.883 -3.515 1.00 89.50 184 GLN A N 1
ATOM 1480 C CA . GLN A 1 184 ? 4.376 -15.866 -4.195 1.00 89.50 184 GLN A CA 1
ATOM 1481 C C . GLN A 1 184 ? 3.548 -16.787 -5.102 1.00 89.50 184 GLN A C 1
ATOM 1483 O O . GLN A 1 184 ? 2.388 -17.091 -4.818 1.00 89.50 184 GLN A O 1
ATOM 1488 N N . VAL A 1 185 ? 4.230 -17.101 -6.173 1.00 85.50 185 VAL A N 1
ATOM 1489 C CA . VAL A 1 185 ? 3.493 -17.984 -7.108 1.00 85.50 185 VAL A CA 1
ATOM 1490 C C . VAL A 1 185 ? 3.358 -19.379 -6.476 1.00 85.50 185 VAL A C 1
ATOM 1492 O O . VAL A 1 185 ? 4.329 -19.958 -5.984 1.00 85.50 185 VAL A O 1
ATOM 1495 N N . GLY A 1 186 ? 2.081 -19.765 -6.369 1.00 86.25 186 GLY A N 1
ATOM 1496 C CA . GLY A 1 186 ? 1.849 -21.100 -5.773 1.00 86.25 186 GLY A CA 1
ATOM 1497 C C . GLY A 1 186 ? 1.169 -22.038 -6.784 1.00 86.25 186 GLY A C 1
ATOM 1498 O O . GLY A 1 186 ? 0.567 -21.592 -7.763 1.00 86.25 186 GLY A O 1
ATOM 1499 N N . LYS A 1 187 ? 1.483 -23.383 -6.649 1.00 88.75 187 LYS A N 1
ATOM 1500 C CA . LYS A 1 187 ? 0.817 -24.415 -7.483 1.00 88.75 187 LYS A CA 1
ATOM 1501 C C . LYS A 1 187 ? -0.266 -25.155 -6.684 1.00 88.75 187 LYS A C 1
ATOM 1503 O O . LYS A 1 187 ? 0.002 -25.741 -5.633 1.00 88.75 187 LYS A O 1
ATOM 1508 N N . PHE A 1 188 ? -1.374 -24.977 -7.266 1.00 85.44 188 PHE A N 1
ATOM 1509 C CA . PHE A 1 188 ? -2.467 -25.744 -6.627 1.00 85.44 188 PHE A CA 1
ATOM 1510 C C . PHE A 1 188 ? -2.392 -27.217 -7.050 1.00 85.44 188 PHE A C 1
ATOM 1512 O O . PHE A 1 188 ? -2.194 -27.535 -8.225 1.00 85.44 188 PHE A O 1
ATOM 1519 N N . PRO A 1 189 ? -2.657 -28.122 -6.125 1.00 89.12 189 PRO A N 1
ATOM 1520 C CA . PRO A 1 189 ? -3.078 -27.903 -4.724 1.00 89.12 189 PRO A CA 1
ATOM 1521 C C . PRO A 1 189 ? -1.877 -27.885 -3.771 1.00 89.12 189 PRO A C 1
ATOM 1523 O O . PRO A 1 189 ? -2.038 -27.539 -2.598 1.00 89.12 189 PRO A O 1
ATOM 1526 N N . GLU A 1 190 ? -0.762 -28.088 -4.122 1.00 91.69 190 GLU A N 1
ATOM 1527 C CA . GLU A 1 190 ? 0.401 -28.364 -3.244 1.00 91.69 190 GLU A CA 1
ATOM 1528 C C . GLU A 1 190 ? 0.732 -27.140 -2.384 1.00 91.69 190 GLU A C 1
ATOM 1530 O O . GLU A 1 190 ? 1.086 -27.293 -1.213 1.00 91.69 190 GLU A O 1
ATOM 1535 N N . ASP A 1 191 ? 0.504 -25.977 -2.946 1.00 92.69 191 ASP A N 1
ATOM 1536 C CA . ASP A 1 191 ? 0.978 -24.784 -2.210 1.00 92.69 191 ASP A CA 1
ATOM 1537 C C . ASP A 1 191 ? -0.208 -24.050 -1.576 1.00 92.69 191 ASP A C 1
ATOM 1539 O O . ASP A 1 191 ? -0.038 -22.960 -1.027 1.00 92.69 191 ASP A O 1
ATOM 1543 N N . PHE A 1 192 ? -1.385 -24.746 -1.595 1.00 94.06 192 PHE A N 1
ATOM 1544 C CA . PHE A 1 192 ? -2.585 -24.071 -1.057 1.00 94.06 192 PHE A CA 1
ATOM 1545 C C . PHE A 1 192 ? -2.996 -24.769 0.246 1.00 94.06 192 PHE A C 1
ATOM 1547 O O . PHE A 1 192 ? -2.867 -25.987 0.386 1.00 94.06 192 PHE A O 1
ATOM 1554 N N . GLU A 1 193 ? -3.346 -23.853 1.213 1.00 95.38 193 GLU A N 1
ATOM 1555 C CA . GLU A 1 193 ? -3.816 -24.394 2.510 1.00 95.38 193 GLU A CA 1
ATOM 1556 C C . GLU A 1 193 ? -5.269 -23.984 2.775 1.00 95.38 193 GLU A C 1
ATOM 1558 O O . GLU A 1 193 ? -5.801 -23.073 2.136 1.00 95.38 193 GLU A O 1
ATOM 1563 N N . SER A 1 194 ? -5.807 -24.835 3.685 1.00 96.56 194 SER A N 1
ATOM 1564 C CA . SER A 1 194 ? -7.205 -24.513 4.056 1.00 96.56 194 SER A CA 1
ATOM 1565 C C . SER A 1 194 ? -7.275 -23.168 4.798 1.00 96.56 194 SER A C 1
ATOM 1567 O O . SER A 1 194 ? -6.396 -22.829 5.593 1.00 96.56 194 SER A O 1
ATOM 1569 N N . CYS A 1 195 ? -8.364 -22.446 4.506 1.00 96.31 195 CYS A N 1
ATOM 1570 C CA . CYS A 1 195 ? -8.551 -21.120 5.134 1.00 96.31 195 CYS A CA 1
ATOM 1571 C C . CYS A 1 195 ? -8.620 -21.270 6.659 1.00 96.31 195 CYS A C 1
ATOM 1573 O O . CYS A 1 195 ? -8.258 -20.341 7.383 1.00 96.31 195 CYS A O 1
ATOM 1575 N N . ASP A 1 196 ? -8.997 -22.390 7.109 1.00 95.88 196 ASP A N 1
ATOM 1576 C CA . ASP A 1 196 ? -9.074 -22.598 8.572 1.00 95.88 196 ASP A CA 1
ATOM 1577 C C . ASP A 1 196 ? -7.676 -22.605 9.202 1.00 95.88 196 ASP A C 1
ATOM 1579 O O . ASP A 1 196 ? -7.539 -22.306 10.391 1.00 95.88 196 ASP A O 1
ATOM 1583 N N . SER A 1 197 ? -6.719 -22.892 8.484 1.00 95.62 197 SER A N 1
ATOM 1584 C CA . SER A 1 197 ? -5.354 -22.981 9.052 1.00 95.62 197 SER A CA 1
ATOM 1585 C C . SER A 1 197 ? -4.628 -21.639 8.914 1.00 95.62 197 SER A C 1
ATOM 1587 O O . SER A 1 197 ? -3.517 -21.486 9.427 1.00 95.62 197 SER A O 1
ATOM 1589 N N . ILE A 1 198 ? -5.271 -20.635 8.215 1.00 96.38 198 ILE A N 1
ATOM 1590 C CA . ILE A 1 198 ? -4.626 -19.321 8.046 1.00 96.38 198 ILE A CA 1
ATOM 1591 C C . ILE A 1 198 ? -5.010 -18.446 9.251 1.00 96.38 198 ILE A C 1
ATOM 1593 O O . ILE A 1 198 ? -6.190 -18.251 9.550 1.00 96.38 198 ILE A O 1
ATOM 1597 N N . PRO A 1 199 ? -3.986 -17.992 9.990 1.00 95.06 199 PRO A N 1
ATOM 1598 C CA . PRO A 1 199 ? -4.264 -17.245 11.227 1.00 95.06 199 PRO A CA 1
ATOM 1599 C C . PRO A 1 199 ? -5.012 -15.932 10.944 1.00 95.06 199 PRO A C 1
ATOM 1601 O O . PRO A 1 199 ? -4.742 -15.248 9.953 1.00 95.06 199 PRO A O 1
ATOM 1604 N N . GLY A 1 200 ? -6.020 -15.695 11.792 1.00 93.44 200 GLY A N 1
ATOM 1605 C CA . GLY A 1 200 ? -6.764 -14.413 11.691 1.00 93.44 200 GLY A CA 1
ATOM 1606 C C . GLY A 1 200 ? -6.462 -13.502 12.875 1.00 93.44 200 GLY A C 1
ATOM 1607 O O . GLY A 1 200 ? -5.745 -13.877 13.804 1.00 93.44 200 GLY A O 1
ATOM 1608 N N . VAL A 1 201 ? -6.948 -12.316 12.696 1.00 94.44 201 VAL A N 1
ATOM 1609 C CA . VAL A 1 201 ? -6.750 -11.324 13.777 1.00 94.44 201 VAL A CA 1
ATOM 1610 C C . VAL A 1 201 ? -7.836 -11.538 14.845 1.00 94.44 201 VAL A C 1
ATOM 1612 O O . VAL A 1 201 ? -9.019 -11.692 14.534 1.00 94.44 201 VAL A O 1
ATOM 1615 N N . ASN A 1 202 ? -7.343 -11.659 16.064 1.00 94.31 202 ASN A N 1
ATOM 1616 C CA . ASN A 1 202 ? -8.314 -11.759 17.182 1.00 94.31 202 ASN A CA 1
ATOM 1617 C C . ASN A 1 202 ? -8.666 -10.365 17.727 1.00 94.31 202 ASN A C 1
ATOM 1619 O O . ASN A 1 202 ? -7.846 -9.702 18.363 1.00 94.31 202 ASN A O 1
ATOM 1623 N N . LEU A 1 203 ? -9.985 -10.012 17.562 1.00 94.56 203 LEU A N 1
ATOM 1624 C CA . LEU A 1 203 ? -10.356 -8.605 17.857 1.00 94.56 203 LEU A CA 1
ATOM 1625 C C . LEU A 1 203 ? -10.733 -8.460 19.335 1.00 94.56 203 LEU A C 1
ATOM 1627 O O . LEU A 1 203 ? -11.125 -7.374 19.769 1.00 94.56 203 LEU A O 1
ATOM 1631 N N . GLU A 1 204 ? -10.536 -9.488 20.042 1.00 92.31 204 GLU A N 1
ATOM 1632 C CA . GLU A 1 204 ? -10.751 -9.340 21.496 1.00 92.31 204 GLU A CA 1
ATOM 1633 C C . GLU A 1 204 ? -9.717 -8.386 22.106 1.00 92.31 204 GLU A C 1
ATOM 1635 O O . GLU A 1 204 ? -9.981 -7.777 23.144 1.00 92.31 204 GLU A O 1
ATOM 1640 N N . ALA A 1 205 ? -8.641 -8.329 21.496 1.00 92.75 205 ALA A N 1
ATOM 1641 C CA . ALA A 1 205 ? -7.605 -7.388 21.977 1.00 92.75 205 ALA A CA 1
ATOM 1642 C C . ALA A 1 205 ? -8.104 -5.938 21.948 1.00 92.75 205 ALA A C 1
ATOM 1644 O O . ALA A 1 205 ? -7.516 -5.073 22.601 1.00 92.75 205 ALA A O 1
ATOM 1645 N N . TRP A 1 206 ? -9.186 -5.678 21.310 1.00 91.75 206 TRP A N 1
ATOM 1646 C CA . TRP A 1 206 ? -9.675 -4.290 21.215 1.00 91.75 206 TRP A CA 1
ATOM 1647 C C . TRP A 1 206 ? -10.869 -4.094 22.145 1.00 91.75 206 TRP A C 1
ATOM 1649 O O . TRP A 1 206 ? -11.506 -3.038 22.122 1.00 91.75 206 TRP A O 1
ATOM 1659 N N . ARG A 1 207 ? -11.020 -5.242 22.875 1.00 87.50 207 ARG A N 1
ATOM 1660 C CA . ARG A 1 207 ? -12.170 -5.117 23.788 1.00 87.50 207 ARG A CA 1
ATOM 1661 C C . ARG A 1 207 ? -11.832 -4.100 24.891 1.00 87.50 207 ARG A C 1
ATOM 1663 O O . ARG A 1 207 ? -10.747 -4.127 25.476 1.00 87.50 207 ARG A O 1
ATOM 1670 N N . GLU A 1 208 ? -12.693 -3.131 25.049 1.00 80.31 208 GLU A N 1
ATOM 1671 C CA . GLU A 1 208 ? -12.472 -2.115 26.106 1.00 80.31 208 GLU A CA 1
ATOM 1672 C C . GLU A 1 208 ? -12.999 -2.626 27.455 1.00 80.31 208 GLU A C 1
ATOM 1674 O O . GLU A 1 208 ? -14.071 -3.229 27.538 1.00 80.31 208 GLU A O 1
ATOM 1679 N N . THR A 1 209 ? -11.944 -2.748 28.455 1.00 69.56 209 THR A N 1
ATOM 1680 C CA . THR A 1 209 ? -12.391 -3.223 29.787 1.00 69.56 209 THR A CA 1
ATOM 1681 C C . THR A 1 209 ? -12.579 -2.020 30.721 1.00 69.56 209 THR A C 1
ATOM 1683 O O . THR A 1 209 ? -11.951 -0.973 30.548 1.00 69.56 209 THR A O 1
ATOM 1686 N N . PHE A 1 210 ? -13.678 -2.162 31.436 1.00 61.53 210 PHE A N 1
ATOM 1687 C CA . PHE A 1 210 ? -14.026 -1.117 32.420 1.00 61.53 210 PHE A CA 1
ATOM 1688 C C . PHE A 1 210 ? -13.513 -1.542 33.806 1.00 61.53 210 PHE A C 1
ATOM 1690 O O . PHE A 1 210 ? -13.587 -2.712 34.184 1.00 61.53 210 PHE A O 1
ATOM 1697 N N . PRO A 1 211 ? -12.585 -0.738 34.403 1.00 62.44 211 PRO A N 1
ATOM 1698 C CA . PRO A 1 211 ? -12.163 -1.146 35.752 1.00 62.44 211 PRO A CA 1
ATOM 1699 C C . PRO A 1 211 ? -13.368 -1.472 36.651 1.00 62.44 211 PRO A C 1
ATOM 1701 O O . PRO A 1 211 ? -14.410 -0.815 36.579 1.00 62.44 211 PRO A O 1
ATOM 1704 N N . GLN A 1 212 ? -13.479 -2.667 37.115 1.00 55.91 212 GLN A N 1
ATOM 1705 C CA . GLN A 1 212 ? -14.527 -3.274 37.971 1.00 55.91 212 GLN A CA 1
ATOM 1706 C C . GLN A 1 212 ? -14.685 -2.483 39.276 1.00 55.91 212 GLN A C 1
ATOM 1708 O O . GLN A 1 212 ? -15.781 -2.443 39.839 1.00 55.91 212 GLN A O 1
ATOM 1713 N N . ASP A 1 213 ? -13.770 -1.439 39.498 1.00 56.69 213 ASP A N 1
ATOM 1714 C CA . ASP A 1 213 ? -13.813 -0.723 40.792 1.00 56.69 213 ASP A CA 1
ATOM 1715 C C . ASP A 1 213 ? -14.388 0.685 40.612 1.00 56.69 213 ASP A C 1
ATOM 1717 O O . ASP A 1 213 ? -14.440 1.459 41.570 1.00 56.69 213 ASP A O 1
ATOM 1721 N N . ASP A 1 214 ? -15.132 0.876 39.435 1.00 61.78 214 ASP A N 1
ATOM 1722 C CA . ASP A 1 214 ? -15.658 2.227 39.133 1.00 61.78 214 ASP A CA 1
ATOM 1723 C C . ASP A 1 214 ? -17.192 2.181 39.117 1.00 61.78 214 ASP A C 1
ATOM 1725 O O . ASP A 1 214 ? -17.797 1.161 38.780 1.00 61.78 214 ASP A O 1
ATOM 1729 N N . LYS A 1 215 ? -17.878 2.703 40.171 1.00 73.00 215 LYS A N 1
ATOM 1730 C CA . LYS A 1 215 ? -19.355 2.811 40.268 1.00 73.00 215 LYS A CA 1
ATOM 1731 C C . LYS A 1 215 ? -20.001 2.947 38.886 1.00 73.00 215 LYS A C 1
ATOM 1733 O O . LYS A 1 215 ? -21.186 2.645 38.730 1.00 73.00 215 LYS A O 1
ATOM 1738 N N . CYS A 1 216 ? -19.124 3.308 37.851 1.00 76.56 216 CYS A N 1
ATOM 1739 C CA . CYS A 1 216 ? -19.728 3.436 36.501 1.00 76.56 216 CYS A CA 1
ATOM 1740 C C . CYS A 1 216 ? -19.491 2.166 35.680 1.00 76.56 216 CYS A C 1
ATOM 1742 O O . CYS A 1 216 ? -18.397 1.600 35.678 1.00 76.56 216 CYS A O 1
ATOM 1744 N N . GLY A 1 217 ? -20.528 1.231 35.685 1.00 72.44 217 GLY A N 1
ATOM 1745 C CA . GLY A 1 217 ? -20.516 -0.071 34.979 1.00 72.44 217 GLY A CA 1
ATOM 1746 C C . GLY A 1 217 ? -20.406 0.104 33.458 1.00 7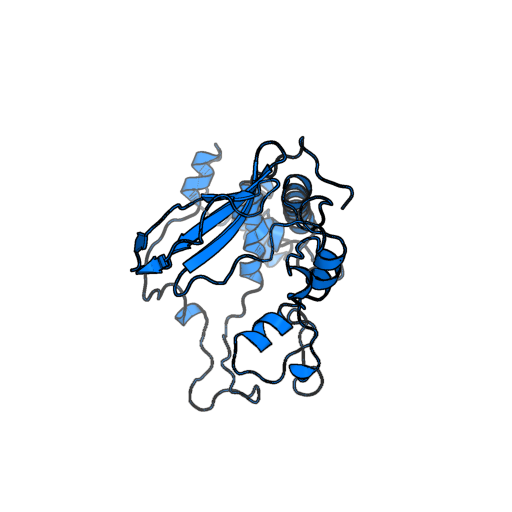2.44 217 GLY A C 1
ATOM 1747 O O . GLY A 1 217 ? -20.161 1.201 32.952 1.00 72.44 217 GLY A O 1
ATOM 1748 N N . PHE A 1 218 ? -20.243 -1.051 32.800 1.00 73.81 218 PHE A N 1
ATOM 1749 C CA . PHE A 1 218 ? -20.235 -1.059 31.322 1.00 73.81 218 PHE A CA 1
ATOM 1750 C C . PHE A 1 218 ? -21.573 -0.532 30.776 1.00 73.81 218 PHE A C 1
ATOM 1752 O O . PHE A 1 218 ? -22.648 -0.915 31.243 1.00 73.81 218 PHE A O 1
ATOM 1759 N N . PRO A 1 219 ? -21.431 0.556 29.895 1.00 75.81 219 PRO A N 1
ATOM 1760 C CA . PRO A 1 219 ? -22.693 1.116 29.390 1.00 75.81 219 PRO A CA 1
ATOM 1761 C C . PRO A 1 219 ? -23.529 0.065 28.645 1.00 75.81 219 PRO A C 1
ATOM 1763 O O . PRO A 1 219 ? -22.988 -0.877 28.059 1.00 75.81 219 PRO A O 1
ATOM 1766 N N . GLU A 1 220 ? -24.875 0.139 28.908 1.00 73.06 220 GLU A N 1
ATOM 1767 C CA . GLU A 1 220 ? -25.790 -0.788 28.198 1.00 73.06 220 GLU A CA 1
ATOM 1768 C C . GLU A 1 220 ? -25.835 -0.469 26.696 1.00 73.06 220 GLU A C 1
ATOM 1770 O O . GLU A 1 220 ? -25.624 0.672 26.280 1.00 73.06 220 GLU A O 1
ATOM 1775 N N . SER A 1 221 ? -25.817 -1.572 25.905 1.00 79.94 221 SER A N 1
ATOM 1776 C CA . SER A 1 221 ? -25.947 -1.380 24.438 1.00 79.94 221 SER A CA 1
ATOM 1777 C C . SER A 1 221 ? -27.265 -0.670 24.090 1.00 79.94 221 SER A C 1
ATOM 1779 O O . SER A 1 221 ? -28.254 -0.765 24.819 1.00 79.94 221 SER A O 1
ATOM 1781 N N . VAL A 1 222 ? -27.155 0.340 23.154 1.00 86.62 222 VAL A N 1
ATOM 1782 C CA . VAL A 1 222 ? -28.347 1.088 22.687 1.00 86.62 222 VAL A CA 1
ATOM 1783 C C . VAL A 1 222 ? -28.782 0.513 21.333 1.00 86.62 222 VAL A C 1
ATOM 1785 O O . VAL A 1 222 ? -27.976 0.357 20.413 1.00 86.62 222 VAL A O 1
ATOM 1788 N N . GLU A 1 223 ? -30.021 0.015 21.304 1.00 91.06 223 GLU A N 1
ATOM 1789 C CA . GLU A 1 223 ? -30.541 -0.525 20.027 1.00 91.06 223 GLU A CA 1
ATOM 1790 C C . GLU A 1 223 ? -30.461 0.526 18.908 1.00 91.06 223 GLU A C 1
ATOM 1792 O O . GLU A 1 223 ? -30.899 1.667 19.068 1.00 91.06 223 GLU A O 1
ATOM 1797 N N . ASN A 1 224 ? -29.869 0.180 17.710 1.00 92.00 224 ASN A N 1
ATOM 1798 C CA . ASN A 1 224 ? -29.733 1.056 16.525 1.00 92.00 224 ASN A CA 1
ATOM 1799 C C . ASN A 1 224 ? -28.803 2.243 16.816 1.00 92.00 224 ASN A C 1
ATOM 1801 O O . ASN A 1 224 ? -28.938 3.306 16.208 1.00 92.00 224 ASN A O 1
ATOM 1805 N N . GLY A 1 225 ? -28.053 2.055 17.881 1.00 90.81 225 GLY A N 1
ATOM 1806 C CA . GLY A 1 225 ? -27.081 3.130 18.204 1.00 90.81 225 GLY A CA 1
ATOM 1807 C C . GLY A 1 225 ? -25.775 2.535 18.719 1.00 90.81 225 GLY A C 1
ATOM 1808 O O . GLY A 1 225 ? -25.631 1.317 18.842 1.00 90.81 225 GLY A O 1
ATOM 1809 N N . ASP A 1 226 ? -24.759 3.409 18.772 1.00 89.75 226 ASP A N 1
ATOM 1810 C CA . ASP A 1 226 ? -23.458 3.005 19.319 1.00 89.75 226 ASP A CA 1
ATOM 1811 C C . ASP A 1 226 ? -22.931 4.096 20.257 1.00 89.75 226 ASP A C 1
ATOM 1813 O O . ASP A 1 226 ? -23.522 5.171 20.373 1.00 89.75 226 ASP A O 1
ATOM 1817 N N . PHE A 1 227 ? -21.877 3.636 21.013 1.00 89.19 227 PHE A N 1
ATOM 1818 C CA . PHE A 1 227 ? -21.284 4.680 21.877 1.00 89.19 227 PHE A CA 1
ATOM 1819 C C . PHE A 1 227 ? -19.764 4.570 21.844 1.00 89.19 227 PHE A C 1
ATOM 1821 O O . PHE A 1 227 ? -19.211 3.536 21.462 1.00 89.19 227 PHE A O 1
ATOM 1828 N N . VAL A 1 228 ? -19.134 5.777 22.097 1.00 86.62 228 VAL A N 1
ATOM 1829 C CA . VAL A 1 228 ? -17.661 5.788 22.161 1.00 86.62 228 VAL A CA 1
ATOM 1830 C C . VAL A 1 228 ? -17.248 6.288 23.554 1.00 86.62 228 VAL A C 1
ATOM 1832 O O . VAL A 1 228 ? -17.864 7.195 24.119 1.00 86.62 228 VAL A O 1
ATOM 1835 N N . HIS A 1 229 ? -16.223 5.615 23.951 1.00 82.56 229 HIS A N 1
ATOM 1836 C CA . HIS A 1 229 ? -15.667 6.038 25.257 1.00 82.56 229 HIS A CA 1
ATOM 1837 C C . HIS A 1 229 ? -14.569 7.087 25.052 1.00 82.56 229 HIS A C 1
ATOM 1839 O O . HIS A 1 229 ? -13.649 6.902 24.252 1.00 82.56 229 HIS A O 1
ATOM 1845 N N . CYS A 1 230 ? -14.770 8.224 25.888 1.00 81.38 230 CYS A N 1
ATOM 1846 C CA . CYS A 1 230 ? -13.793 9.327 25.748 1.00 81.38 230 CYS A CA 1
ATOM 1847 C C . CYS A 1 230 ? -13.333 9.758 27.146 1.00 81.38 230 CYS A C 1
ATOM 1849 O O . CYS A 1 230 ? -13.964 9.431 28.153 1.00 81.38 230 CYS A O 1
ATOM 1851 N N . GLU A 1 231 ? -12.073 10.352 27.106 1.00 81.62 231 GLU A N 1
ATOM 1852 C CA . GLU A 1 231 ? -11.606 10.978 28.367 1.00 81.62 231 GLU A CA 1
ATOM 1853 C C . GLU A 1 231 ? -11.435 12.490 28.161 1.00 81.62 231 GLU A C 1
ATOM 1855 O O . GLU A 1 231 ? -10.708 12.936 27.271 1.00 81.62 231 GLU A O 1
ATOM 1860 N N . GLU A 1 232 ? -12.320 13.300 28.972 1.00 79.00 232 GLU A N 1
ATOM 1861 C CA . GLU A 1 232 ? -12.239 14.769 28.879 1.00 79.00 232 GLU A CA 1
ATOM 1862 C C . GLU A 1 232 ? -11.880 15.344 30.257 1.00 79.00 232 GLU A C 1
ATOM 1864 O O . GLU A 1 232 ? -12.621 15.187 31.229 1.00 79.00 232 GLU A O 1
ATOM 1869 N N . SER A 1 233 ? -10.628 15.983 30.274 1.00 79.44 233 SER A N 1
ATOM 1870 C CA . SER A 1 233 ? -10.177 16.656 31.514 1.00 79.44 233 SER A CA 1
ATOM 1871 C C . SER A 1 233 ? -10.114 15.673 32.685 1.00 79.44 233 SER A C 1
ATOM 1873 O O . SER A 1 233 ? -10.459 16.020 33.817 1.00 79.44 233 SER A O 1
ATOM 1875 N N . GLY A 1 234 ? -9.773 14.399 32.357 1.00 76.38 234 GLY A N 1
ATOM 1876 C CA . GLY A 1 234 ? -9.568 13.412 33.446 1.00 76.38 234 GLY A CA 1
ATOM 1877 C C . GLY A 1 234 ? -10.876 12.721 33.848 1.00 76.38 234 GLY A C 1
ATOM 1878 O 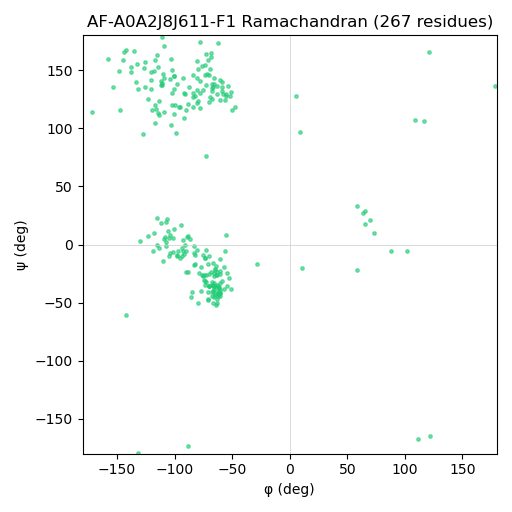O . GLY A 1 234 ? -10.865 11.880 34.748 1.00 76.38 234 GLY A O 1
ATOM 1879 N N . ARG A 1 235 ? -12.034 13.241 33.191 1.00 78.75 235 ARG A N 1
ATOM 1880 C CA . ARG A 1 235 ? -13.327 12.579 33.471 1.00 78.75 235 ARG A CA 1
ATOM 1881 C C . ARG A 1 235 ? -13.745 11.680 32.300 1.00 78.75 235 ARG A C 1
ATOM 1883 O O . ARG A 1 235 ? -13.550 12.018 31.131 1.00 78.75 235 ARG A O 1
ATOM 1890 N N . ARG A 1 236 ? -14.321 10.568 32.703 1.00 78.81 236 ARG A N 1
ATOM 1891 C CA . ARG A 1 236 ? -14.765 9.611 31.659 1.00 78.81 236 ARG A CA 1
ATOM 1892 C C . ARG A 1 236 ? -16.118 10.049 31.078 1.00 78.81 236 ARG A C 1
ATOM 1894 O O . ARG A 1 236 ? -17.063 10.348 31.810 1.00 78.81 236 ARG A O 1
ATOM 1901 N N . VAL A 1 237 ? -16.069 9.997 29.706 1.00 88.44 237 VAL A N 1
ATOM 1902 C CA . VAL A 1 237 ? -17.300 10.454 29.028 1.00 88.44 237 VAL A CA 1
ATOM 1903 C C . VAL A 1 237 ? -17.695 9.428 27.954 1.00 88.44 237 VAL A C 1
ATOM 1905 O O . VAL A 1 237 ? -16.842 8.864 27.265 1.00 88.44 237 VAL A O 1
ATOM 1908 N N . LEU A 1 238 ? -19.024 9.119 27.992 1.00 89.56 238 LEU A N 1
ATOM 1909 C CA . LEU A 1 238 ? -19.562 8.309 26.875 1.00 89.56 238 LEU A CA 1
ATOM 1910 C C . LEU A 1 238 ? -20.325 9.185 25.879 1.00 89.56 238 LEU A C 1
ATOM 1912 O O . LEU A 1 238 ? -21.150 10.018 26.262 1.00 89.56 238 LEU A O 1
ATOM 1916 N N . VAL A 1 239 ? -19.925 8.963 24.581 1.00 91.06 239 VAL A N 1
ATOM 1917 C CA . VAL A 1 239 ? -20.658 9.710 23.540 1.00 91.06 239 VAL A CA 1
ATOM 1918 C C . VAL A 1 239 ? -21.450 8.713 22.676 1.00 91.06 239 VAL A C 1
ATOM 1920 O O . VAL A 1 239 ? -20.881 7.815 22.050 1.00 91.06 239 VAL A O 1
ATOM 1923 N N . TYR A 1 240 ? -22.766 8.981 22.627 1.00 92.44 240 TYR A N 1
ATOM 1924 C CA . TYR A 1 240 ? -23.640 8.031 21.903 1.00 92.44 240 TYR A CA 1
ATOM 1925 C C . TYR A 1 240 ? -23.959 8.579 20.505 1.00 92.44 240 TYR A C 1
ATOM 1927 O O . TYR A 1 240 ? -24.014 9.792 20.291 1.00 92.44 240 TYR A O 1
ATOM 1935 N N . SER A 1 241 ? -24.060 7.613 19.565 1.00 93.06 241 SER A N 1
ATOM 1936 C CA . SER A 1 241 ? -24.506 7.971 18.203 1.00 93.06 241 SER A CA 1
ATOM 1937 C C . SER A 1 241 ? -25.492 6.927 17.668 1.00 93.06 241 SER A C 1
ATOM 1939 O O . SER A 1 241 ? -25.457 5.757 18.055 1.00 93.06 241 SER A O 1
ATOM 1941 N N . CYS A 1 242 ? -26.434 7.488 16.815 1.00 93.81 242 CYS A N 1
ATOM 1942 C CA . CYS A 1 242 ? -27.444 6.561 16.261 1.00 93.81 242 CYS A CA 1
ATOM 1943 C C . CYS A 1 242 ? -27.076 6.210 14.812 1.00 93.81 242 CYS A C 1
ATOM 1945 O O . CYS A 1 242 ? -26.394 6.975 14.127 1.00 93.81 242 CYS A O 1
ATOM 1947 N N . ARG A 1 243 ? -27.447 5.047 14.406 1.00 92.44 243 ARG A N 1
ATOM 1948 C CA . ARG A 1 243 ? -27.242 4.616 13.004 1.00 92.44 243 ARG A CA 1
ATOM 1949 C C . ARG A 1 243 ? -28.133 5.417 12.046 1.00 92.44 243 ARG A C 1
ATOM 1951 O O . ARG A 1 243 ? -29.074 6.093 12.466 1.00 92.44 243 ARG A O 1
ATOM 1958 N N . HIS A 1 244 ? -27.679 5.328 10.781 1.00 90.56 244 HIS A N 1
ATOM 1959 C CA . HIS A 1 244 ? -28.404 6.124 9.763 1.00 90.56 244 HIS A CA 1
ATOM 1960 C C . HIS A 1 244 ? -29.902 5.787 9.756 1.00 90.56 244 HIS A C 1
ATOM 1962 O O . HIS A 1 244 ? -30.295 4.618 9.782 1.00 90.56 244 HIS A O 1
ATOM 1968 N N . GLY A 1 245 ? -30.781 6.944 9.869 1.00 90.12 245 GLY A N 1
ATOM 1969 C CA . GLY A 1 245 ? -32.249 6.716 9.809 1.00 90.12 245 GLY A CA 1
ATOM 1970 C C . GLY A 1 245 ? -32.878 6.760 11.204 1.00 90.12 245 GLY A C 1
ATOM 1971 O O . GLY A 1 245 ? -34.105 6.718 11.318 1.00 90.12 245 GLY A O 1
ATOM 1972 N N . TYR A 1 246 ? -32.086 6.865 12.249 1.00 93.56 246 TYR A N 1
ATOM 1973 C CA . TYR A 1 246 ? -32.623 6.923 13.626 1.00 93.56 246 TYR A CA 1
ATOM 1974 C C . TYR A 1 246 ? -32.177 8.235 14.280 1.00 93.56 246 TYR A C 1
ATOM 1976 O O . TYR A 1 246 ? -31.160 8.823 13.906 1.00 93.56 246 TYR A O 1
ATOM 1984 N N . GLU A 1 247 ? -33.071 8.682 15.154 1.00 93.31 247 GLU A N 1
A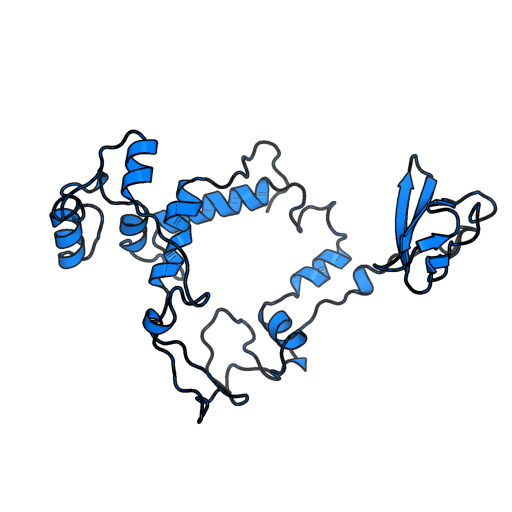TOM 1985 C CA . GLU A 1 247 ? -32.775 9.963 15.835 1.00 93.31 247 GLU A CA 1
ATOM 1986 C C . GLU A 1 247 ? -32.508 9.711 17.324 1.00 93.31 247 GLU A C 1
ATOM 1988 O O . GLU A 1 247 ? -33.176 8.897 17.965 1.00 93.31 247 GLU A O 1
ATOM 1993 N N . LEU A 1 248 ? -31.489 10.492 17.779 1.00 93.81 248 LEU A N 1
ATOM 1994 C CA . LEU A 1 248 ? -31.074 10.272 19.185 1.00 93.81 248 LEU A CA 1
ATOM 1995 C C . LEU A 1 248 ? -32.036 11.004 20.130 1.00 93.81 248 LEU A C 1
ATOM 1997 O O . LEU A 1 248 ? -32.289 12.202 19.981 1.00 93.81 248 LEU A O 1
ATOM 2001 N N . GLN A 1 249 ? -32.650 10.289 21.010 1.00 94.06 249 GLN A N 1
ATOM 2002 C CA . GLN A 1 249 ? -33.525 10.891 22.039 1.00 94.06 249 GLN A CA 1
ATOM 2003 C C . GLN A 1 249 ? -32.836 10.786 23.405 1.00 94.06 249 GLN A C 1
ATOM 2005 O O . GLN A 1 249 ? -32.649 9.695 23.948 1.00 94.06 249 GLN A O 1
ATOM 2010 N N . GLY A 1 250 ? -32.496 11.899 23.961 1.00 90.88 250 GLY A N 1
ATOM 2011 C CA . GLY A 1 250 ? -31.759 11.918 25.246 1.00 90.88 250 GLY A CA 1
ATOM 2012 C C . GLY A 1 250 ? -30.421 12.656 25.100 1.00 90.88 250 GLY A C 1
ATOM 2013 O O . GLY A 1 250 ? -30.199 13.391 24.136 1.00 90.88 250 GLY A O 1
ATOM 2014 N N . ARG A 1 251 ? -29.591 12.422 26.115 1.00 90.69 251 ARG A N 1
ATOM 2015 C CA . ARG A 1 251 ? -28.299 13.154 26.073 1.00 90.69 251 ARG A CA 1
ATOM 2016 C C . ARG A 1 251 ? -27.257 12.353 25.279 1.00 90.69 251 ARG A C 1
ATOM 2018 O O . ARG A 1 251 ? -27.129 11.137 25.436 1.00 90.69 251 ARG A O 1
ATOM 2025 N N . GLU A 1 252 ? -26.616 13.089 24.487 1.00 91.38 252 GLU A N 1
ATOM 2026 C CA . GLU A 1 252 ? -25.610 12.451 23.603 1.00 91.38 252 GLU A CA 1
ATOM 2027 C C . GLU A 1 252 ? -24.357 12.063 24.395 1.00 91.38 252 GLU A C 1
ATOM 2029 O O . GLU A 1 252 ? -23.711 11.065 24.069 1.00 91.38 252 GLU A O 1
ATOM 2034 N N . GLN A 1 253 ? -24.134 12.822 25.526 1.00 91.75 253 GLN A N 1
ATOM 2035 C CA . GLN A 1 253 ? -22.899 12.522 26.282 1.00 91.75 253 GLN A CA 1
ATOM 2036 C C . GLN A 1 253 ? -23.235 12.232 27.748 1.00 91.75 253 GLN A C 1
ATOM 2038 O O . GLN A 1 253 ? -24.002 12.959 28.383 1.00 91.75 253 GLN A O 1
ATOM 2043 N N . LEU A 1 254 ? -22.578 11.188 28.195 1.00 90.44 254 LEU A N 1
ATOM 2044 C CA . LEU A 1 254 ? -22.743 10.854 29.624 1.00 90.44 254 LEU A CA 1
ATOM 2045 C C . LEU A 1 254 ? -21.370 10.902 30.305 1.00 90.44 254 LEU A C 1
ATOM 2047 O O . LEU A 1 254 ? -20.364 10.458 29.747 1.00 90.44 254 LEU A O 1
ATOM 2051 N N . THR A 1 255 ? -21.413 11.590 31.503 1.00 89.94 255 THR A N 1
ATOM 2052 C CA . THR A 1 255 ? -20.128 11.703 32.232 1.00 89.94 255 THR A CA 1
ATOM 2053 C C . THR A 1 255 ? -20.180 10.881 33.526 1.00 89.94 255 THR A C 1
ATOM 2055 O O . THR A 1 255 ? -21.185 10.875 34.241 1.00 89.94 255 THR A O 1
ATOM 2058 N N . CYS A 1 256 ? -19.037 10.176 33.733 1.00 86.94 256 CYS A N 1
ATOM 2059 C CA . CYS A 1 256 ? -18.988 9.308 34.923 1.00 86.94 256 CYS A CA 1
ATOM 2060 C C . CYS A 1 256 ? -18.679 10.163 36.160 1.00 86.94 256 CYS A C 1
ATOM 2062 O O . CYS A 1 256 ? -17.716 10.932 36.181 1.00 86.94 256 CYS A O 1
ATOM 2064 N N . THR A 1 257 ? -19.626 10.046 37.160 1.00 86.38 257 THR A N 1
ATOM 2065 C CA . THR A 1 257 ? -19.449 10.778 38.437 1.00 86.38 257 THR A CA 1
ATOM 2066 C C . THR A 1 257 ? -19.163 9.767 39.551 1.00 86.38 257 THR A C 1
ATOM 2068 O O . THR A 1 257 ? -19.014 8.570 39.297 1.00 86.38 257 THR A O 1
ATOM 2071 N N . GLN A 1 258 ? -18.946 10.327 40.820 1.00 82.88 258 GLN A N 1
ATOM 2072 C CA . GLN A 1 258 ? -18.651 9.434 41.970 1.00 82.88 258 GLN A CA 1
ATOM 2073 C C . GLN A 1 258 ? -19.841 8.521 42.282 1.00 82.88 258 GLN A C 1
ATOM 2075 O O . GLN A 1 258 ? -19.660 7.465 42.892 1.00 82.88 258 GLN A O 1
ATOM 2080 N N . GLU A 1 259 ? -21.067 8.852 41.805 1.00 84.69 259 GLU A N 1
ATOM 2081 C CA . GLU A 1 259 ? -22.289 8.060 42.104 1.00 84.69 259 GLU A CA 1
ATOM 2082 C C . GLU A 1 259 ? -22.696 7.218 40.891 1.00 84.69 259 GLU A C 1
ATOM 2084 O O . GLU A 1 259 ? -23.732 6.551 40.924 1.00 84.69 259 GLU A O 1
ATOM 2089 N N . GLY A 1 260 ? -21.874 7.155 39.823 1.00 85.62 260 GLY A N 1
ATOM 2090 C CA . GLY A 1 260 ? -22.268 6.413 38.605 1.00 85.62 260 GLY A CA 1
ATOM 2091 C C . GLY A 1 260 ? -22.512 7.366 37.428 1.00 85.62 260 GLY A C 1
ATOM 2092 O O . GLY A 1 260 ? -22.084 8.522 37.438 1.00 85.62 260 GLY A O 1
ATOM 2093 N N . TRP A 1 261 ? -23.109 6.880 36.341 1.00 87.94 261 TRP A N 1
ATOM 2094 C CA . TRP A 1 261 ? -23.339 7.746 35.162 1.00 87.94 261 TRP A CA 1
ATOM 2095 C C . TRP A 1 261 ? -24.373 8.831 35.497 1.00 87.94 261 TRP A C 1
ATOM 2097 O O . TRP A 1 261 ? -25.377 8.574 36.165 1.00 87.94 261 TRP A O 1
ATOM 2107 N N . ASP A 1 262 ? -24.080 10.140 35.144 1.00 90.06 262 ASP A N 1
ATOM 2108 C CA . ASP A 1 262 ? -24.922 11.299 35.528 1.00 90.06 262 ASP A CA 1
ATOM 2109 C C . ASP A 1 262 ? -26.307 11.217 34.881 1.00 90.06 262 ASP A C 1
ATOM 2111 O O . ASP A 1 262 ? -27.272 11.754 35.430 1.00 90.06 262 ASP A O 1
ATOM 2115 N N . PHE A 1 263 ? -26.378 10.387 33.710 1.00 89.56 263 PHE A N 1
ATOM 2116 C CA . PHE A 1 263 ? -27.699 10.263 33.059 1.00 89.56 263 PHE A CA 1
ATOM 2117 C C . PHE A 1 263 ? -27.861 8.839 32.522 1.00 89.56 263 PHE A C 1
ATOM 2119 O O . PHE A 1 263 ? -26.898 8.073 32.450 1.00 89.56 263 PHE A O 1
ATOM 2126 N N . GLN A 1 264 ? -29.220 8.549 32.177 1.00 88.75 264 GLN A N 1
ATOM 2127 C CA . GLN A 1 264 ? -29.475 7.242 31.530 1.00 88.75 264 GLN A CA 1
ATOM 2128 C C . GLN A 1 264 ? -29.110 7.301 30.037 1.00 88.75 264 GLN A C 1
ATOM 2130 O O . GLN A 1 264 ? -29.161 8.361 29.409 1.00 88.75 264 GLN A O 1
ATOM 2135 N N . PRO A 1 265 ? -28.688 6.048 29.492 1.00 89.44 265 PRO A N 1
ATOM 2136 C CA . PRO A 1 265 ? -28.312 6.012 28.072 1.00 89.44 265 PRO A CA 1
ATOM 2137 C C . PRO A 1 265 ? -29.479 6.422 27.159 1.00 89.44 265 PRO A C 1
ATOM 2139 O O . PRO A 1 265 ? -30.643 6.137 27.453 1.00 89.44 265 PRO A O 1
ATOM 2142 N N . PRO A 1 266 ? -29.188 7.177 26.076 1.00 92.50 266 PRO A N 1
ATOM 2143 C CA . PRO A 1 266 ? -30.220 7.637 25.135 1.00 92.50 266 PRO A CA 1
ATOM 2144 C C . PRO A 1 266 ? -30.753 6.493 24.263 1.00 92.50 266 PRO A C 1
ATOM 2146 O O . PRO A 1 266 ? -30.232 5.375 24.303 1.00 92.50 266 PRO A O 1
ATOM 2149 N N . LEU A 1 267 ? -31.923 6.798 23.638 1.00 94.00 267 LEU A N 1
ATOM 2150 C CA . LEU A 1 267 ? -32.515 5.811 22.705 1.00 94.00 267 LEU A CA 1
ATOM 2151 C C . LEU A 1 267 ? -32.403 6.313 21.260 1.00 94.00 267 LEU A C 1
ATOM 2153 O O . LEU A 1 267 ? -32.404 7.519 21.001 1.00 94.00 267 LEU A O 1
ATOM 2157 N N . CYS A 1 268 ? -32.159 5.309 20.415 1.00 94.12 268 CYS A N 1
ATOM 2158 C CA . CYS A 1 268 ? -32.176 5.683 18.980 1.00 94.12 268 CYS A CA 1
ATOM 2159 C C . CYS A 1 268 ? -33.485 5.211 18.345 1.00 94.12 268 CYS A C 1
ATOM 2161 O O . CYS A 1 268 ? -33.731 4.011 18.204 1.00 94.12 268 CYS A O 1
ATOM 2163 N N . LYS A 1 269 ? -34.478 6.198 18.116 1.00 91.56 269 LYS A N 1
ATOM 2164 C CA . LYS A 1 269 ? -35.763 5.852 17.462 1.00 91.56 269 LYS A CA 1
ATOM 2165 C C . LYS A 1 269 ? -35.900 6.617 16.137 1.00 91.56 269 LYS A C 1
ATOM 2167 O O . LYS A 1 269 ? -35.331 7.696 15.959 1.00 91.56 269 LYS A O 1
#

Mean predicted aligned error: 13.93 Å

Nearest PDB structures (foldseek):
  6l2j-assembly1_A  TM=8.231E-01  e=3.231E-16  Bos mutus
  8ogi-assembly1_B  TM=7.868E-01  e=6.010E-17  Homo sapiens
  6ky7-assembly1_A  TM=8.109E-01  e=3.643E-16  Bos mutus
  3faq-assembly1_A  TM=8.282E-01  e=2.644E-15  Bubalus bubalis
  6a4y-assembly1_A  TM=8.151E-01  e=2.345E-15  Bos taurus

InterPro domains:
  IPR000436 Sushi/SCR/CCP domain [PF00084] (216-268)
  IPR000436 Sushi/SCR/CCP domain [PS50923] (214-269)
  IPR000436 Sushi/SCR/CCP domain [SM00032] (216-268)
  IPR000436 Sushi/SCR/CCP domain [cd00033] (216-269)
  IPR010255 Haem peroxidase superfamily [SSF48113] (1-208)
  IPR019791 Haem peroxidase, animal-type [PF03098] (1-62)
  IPR019791 Haem peroxidase, animal-type [PF03098] (64-183)
  IPR019791 Haem peroxidase, animal-type [PS50292] (1-210)
  IPR035976 Sushi/SCR/CCP superfamily [SSF57535] (215-269)
  IPR037120 Haem peroxidase domain superfamily, animal type [G3DSA:1.10.640.10] (1-62)
  IPR037120 Haem peroxidase domain superfamily, animal type [G3DSA:1.10.640.10] (63-209)

pLDDT: mean 76.4, std 18.53, range [30.38, 96.94]